Protein AF-A0A3B0YSE4-F1 (afdb_monomer)

pLDDT: mean 85.01, std 19.3, range [32.16, 98.62]

Foldseek 3Di:
DDDDDDDDDDDDDDDDDDDPDPDDDVPPPVVVVVVVVVVVVVLVVQKDKDKDQAAADQLGGFFDFPVSVLVSCVVVVFFWKWFKAPDKDKALALVCLVVCLPFQKKWKDFDVWTWIWGDDNFFTPDIDTDPPDCVCVVCVVDTTSVSVSVVVNVVSVVDSRIMMIGIQRDGDIAGSVPHDPVNVVSNVPGQKMWGWDQDCQGIKIWIFGHDPRTTRMIMMIGGSYHDD

Radius of gyration: 25.55 Å; Cα contacts (8 Å, |Δi|>4): 353; chains: 1; bounding box: 47×70×76 Å

Organism: NCBI:txid652676

Solvent-accessible surface area (backbone atoms only — not comparable to full-atom values): 13186 Å² total; per-residue (Å²): 134,88,86,79,90,84,86,90,78,89,83,87,81,92,79,88,81,84,78,91,70,96,67,92,70,97,65,69,80,58,54,61,56,47,52,53,47,51,49,51,56,53,53,56,69,56,46,44,76,50,79,42,70,67,63,66,57,93,71,44,45,51,71,38,40,55,76,56,46,56,53,26,37,51,77,70,64,38,54,42,40,23,38,24,54,65,78,66,52,76,32,52,48,48,90,47,48,72,80,50,64,88,48,49,10,37,35,42,40,36,92,97,41,59,33,40,39,33,41,59,85,58,36,49,71,47,73,49,55,56,83,98,46,73,54,49,71,68,48,68,82,51,54,34,48,67,55,47,52,52,53,51,33,55,47,26,72,75,34,82,71,30,35,35,33,43,46,42,73,67,54,62,74,43,42,64,93,72,61,48,73,69,52,49,52,48,52,68,73,32,38,12,39,36,36,57,41,77,53,101,76,24,32,34,41,39,41,39,29,41,56,95,61,22,30,49,33,40,37,37,38,38,28,68,55,81,78,130

Mean predicted aligned error: 11.07 Å

Nearest PDB structures (foldseek):
  1dml-assembly1_A  TM=2.431E-01  e=3.783E-01  Human alphaherpesvirus 1
  1dml-assembly2_C  TM=2.353E-01  e=5.022E-01  Human alphaherpesvirus 1
  3em0-assembly1_A  TM=5.012E-01  e=5.428E+00  Danio rerio
  5a66-assembly2_B  TM=1.639E-01  e=1.528E-01  Arabidopsis thaliana

Structure (mmCIF, N/CA/C/O backbone):
data_AF-A0A3B0YSE4-F1
#
_entry.id   AF-A0A3B0YSE4-F1
#
loop_
_atom_site.group_PDB
_atom_site.id
_atom_site.type_symbol
_atom_site.label_atom_id
_atom_site.label_alt_id
_atom_site.label_comp_id
_atom_site.label_asym_id
_atom_site.label_entity_id
_atom_site.label_seq_id
_atom_site.pdbx_PDB_ins_code
_atom_site.Cartn_x
_atom_site.Cartn_y
_atom_site.Cartn_z
_atom_site.occupancy
_atom_site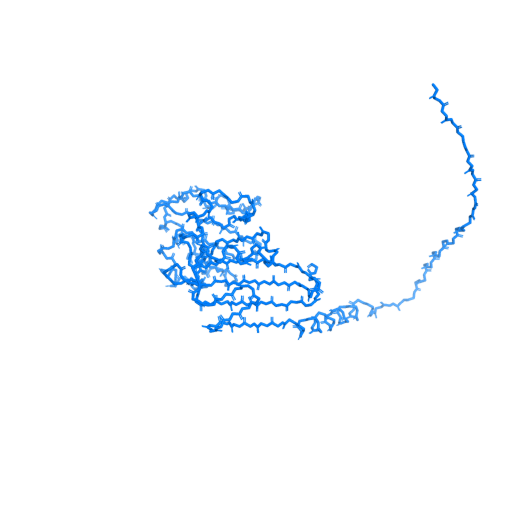.B_iso_or_equiv
_atom_site.auth_seq_id
_atom_site.auth_comp_id
_atom_site.auth_asym_id
_atom_site.auth_atom_id
_atom_site.pdbx_PDB_model_num
ATOM 1 N N . MET A 1 1 ? -26.761 -20.651 -51.844 1.00 44.44 1 MET A N 1
ATOM 2 C CA . MET A 1 1 ? -25.533 -21.379 -52.234 1.00 44.44 1 MET A CA 1
ATOM 3 C C . MET A 1 1 ? -24.689 -21.514 -50.967 1.00 44.44 1 MET A C 1
ATOM 5 O O . MET A 1 1 ? -24.009 -20.570 -50.618 1.00 44.44 1 MET A O 1
ATOM 9 N N . MET A 1 2 ? -24.926 -22.447 -50.041 1.00 32.16 2 MET A N 1
ATOM 10 C CA . MET A 1 2 ? -24.706 -23.902 -50.096 1.00 32.16 2 MET A CA 1
ATOM 11 C C . MET A 1 2 ? -23.405 -24.293 -50.795 1.00 32.16 2 MET A C 1
ATOM 13 O O . MET A 1 2 ? -23.404 -24.489 -52.002 1.00 32.16 2 MET A O 1
ATOM 17 N N . ASN A 1 3 ? -22.342 -24.461 -50.005 1.00 43.25 3 ASN A N 1
ATOM 18 C CA . ASN A 1 3 ? -21.292 -25.426 -50.300 1.00 43.25 3 ASN A CA 1
ATOM 19 C C . ASN A 1 3 ? -21.198 -26.385 -49.110 1.00 43.25 3 ASN A C 1
ATOM 21 O O . ASN A 1 3 ? -20.874 -25.994 -47.991 1.00 43.25 3 ASN A O 1
ATOM 25 N N . ARG A 1 4 ? -21.616 -27.623 -49.368 1.00 44.09 4 ARG A N 1
ATOM 26 C CA . ARG A 1 4 ? -21.544 -28.779 -48.479 1.00 44.09 4 ARG A CA 1
ATOM 27 C C . ARG A 1 4 ? -20.401 -29.681 -48.954 1.00 44.09 4 ARG A C 1
ATOM 29 O O . ARG A 1 4 ? -20.108 -29.694 -50.145 1.00 44.09 4 ARG A O 1
ATOM 36 N N . TYR A 1 5 ? -19.970 -30.539 -48.027 1.00 41.62 5 TYR A N 1
ATOM 37 C CA . TYR A 1 5 ? -19.247 -31.804 -48.216 1.00 41.62 5 TYR A CA 1
ATOM 38 C C . TYR A 1 5 ? -17.737 -31.671 -48.458 1.00 41.62 5 TYR A C 1
ATOM 40 O O . TYR A 1 5 ? -17.298 -30.778 -49.161 1.00 41.62 5 TYR A O 1
ATOM 48 N N . MET A 1 6 ? -16.854 -32.546 -47.983 1.00 34.94 6 MET A N 1
ATOM 49 C CA . MET A 1 6 ? -16.879 -33.723 -47.103 1.00 34.94 6 MET A CA 1
ATOM 50 C C . MET A 1 6 ? -15.483 -34.321 -47.295 1.00 34.94 6 MET A C 1
ATOM 52 O O . MET A 1 6 ? -15.076 -34.486 -48.440 1.00 34.94 6 MET A O 1
ATOM 56 N N . ASN A 1 7 ? -14.764 -34.669 -46.232 1.00 38.09 7 ASN A N 1
ATOM 57 C CA . ASN A 1 7 ? -13.950 -35.881 -46.270 1.00 38.09 7 ASN A CA 1
ATOM 58 C C . ASN A 1 7 ? -13.655 -36.376 -44.856 1.00 38.09 7 ASN A C 1
ATOM 60 O O . ASN A 1 7 ? -13.061 -35.688 -44.031 1.00 38.09 7 ASN A O 1
ATOM 64 N N . TYR A 1 8 ? -14.153 -37.584 -44.622 1.00 41.34 8 TYR A N 1
ATOM 65 C CA . TYR A 1 8 ? -13.917 -38.456 -43.486 1.00 41.34 8 TYR A CA 1
ATOM 66 C C . TYR A 1 8 ? -12.599 -39.219 -43.673 1.00 41.34 8 TYR A C 1
ATOM 68 O O . TYR A 1 8 ? -12.330 -39.669 -44.781 1.00 41.34 8 TYR A O 1
ATOM 76 N N . MET A 1 9 ? -11.873 -39.464 -42.581 1.00 37.69 9 MET A N 1
ATOM 77 C CA . MET A 1 9 ? -11.244 -40.751 -42.210 1.00 37.69 9 MET A CA 1
ATOM 78 C C . MET A 1 9 ? -10.831 -40.627 -40.727 1.00 37.69 9 MET A C 1
ATOM 80 O O . MET A 1 9 ? -10.161 -39.662 -40.379 1.00 37.69 9 MET A O 1
ATOM 84 N N . LEU A 1 10 ? -11.412 -41.369 -39.766 1.00 36.53 10 LEU A N 1
ATOM 85 C CA . LEU A 1 10 ? -11.096 -42.762 -39.361 1.00 36.53 10 LEU A CA 1
ATOM 86 C C . LEU A 1 10 ? -9.578 -43.003 -39.209 1.00 36.53 10 LEU A C 1
ATOM 88 O O . LEU A 1 10 ? -8.833 -42.680 -40.116 1.00 36.53 10 LEU A O 1
ATOM 92 N N . ALA A 1 11 ? -9.023 -43.635 -38.174 1.00 36.44 11 ALA A N 1
ATOM 93 C CA . ALA A 1 11 ? -9.525 -44.338 -36.996 1.00 36.44 11 ALA A CA 1
ATOM 94 C C . ALA A 1 11 ? -8.314 -44.733 -36.115 1.00 36.44 11 ALA A C 1
ATOM 96 O O . ALA A 1 11 ? -7.189 -44.774 -36.605 1.00 36.44 11 ALA A O 1
ATOM 97 N N . GLY A 1 12 ? -8.577 -45.143 -34.869 1.00 32.50 12 GLY A N 1
ATOM 98 C CA . GLY A 1 12 ? -7.641 -45.887 -34.010 1.00 32.50 12 GLY A CA 1
ATOM 99 C C . GLY A 1 12 ? -6.970 -44.997 -32.958 1.00 32.50 12 GLY A C 1
ATOM 100 O O . GLY A 1 12 ? -6.471 -43.937 -33.287 1.00 32.50 12 GLY A O 1
ATOM 101 N N . LEU A 1 13 ? -6.919 -45.324 -31.671 1.00 33.09 13 LEU A N 1
ATOM 102 C CA . LEU A 1 13 ? -7.051 -46.618 -31.022 1.00 33.09 13 LEU A CA 1
ATOM 103 C C . LEU A 1 13 ? -7.487 -46.377 -29.568 1.00 33.09 13 LEU A C 1
ATOM 105 O O . LEU A 1 13 ? -6.920 -45.545 -28.865 1.00 33.09 13 LEU A O 1
ATOM 109 N N . VAL A 1 14 ? -8.491 -47.128 -29.127 1.00 41.19 14 VAL A N 1
ATOM 110 C CA . VAL A 1 14 ? -8.814 -47.311 -27.712 1.00 41.19 14 VAL A CA 1
ATOM 111 C C . VAL A 1 14 ? -7.738 -48.208 -27.110 1.00 41.19 14 VAL A C 1
ATOM 113 O O . VAL A 1 14 ? -7.538 -49.317 -27.601 1.00 41.19 14 VAL A O 1
ATOM 116 N N . LEU A 1 15 ? -7.105 -47.780 -26.019 1.00 36.97 15 LEU A N 1
ATOM 117 C CA . LEU A 1 15 ? -6.600 -48.722 -25.024 1.00 36.97 15 LEU A CA 1
ATOM 118 C C . LEU A 1 15 ? -6.827 -48.159 -23.619 1.00 36.97 15 LEU A C 1
ATOM 120 O O . LEU A 1 15 ? -6.068 -47.354 -23.091 1.00 36.97 15 LEU A O 1
ATOM 124 N N . SER A 1 16 ? -7.932 -48.596 -23.032 1.00 40.44 16 SER A N 1
ATOM 125 C CA . SER A 1 16 ? -8.214 -48.536 -21.607 1.00 40.44 16 SER A CA 1
ATOM 126 C C . SER A 1 16 ? -7.251 -49.454 -20.850 1.00 40.44 16 SER A C 1
ATOM 128 O O . SER A 1 16 ? -7.311 -50.672 -21.017 1.00 40.44 16 SER A O 1
ATOM 130 N N . LEU A 1 17 ? -6.414 -48.888 -19.981 1.00 41.12 17 LEU A N 1
ATOM 131 C CA . LEU A 1 17 ? -5.742 -49.624 -18.911 1.00 41.12 17 LEU A CA 1
ATOM 132 C C . LEU A 1 17 ? -6.451 -49.308 -17.594 1.00 41.12 17 LEU A C 1
ATOM 134 O O . LEU A 1 17 ? -6.106 -48.375 -16.877 1.00 41.12 17 LEU A O 1
ATOM 138 N N . ALA A 1 18 ? -7.471 -50.110 -17.296 1.00 42.03 18 ALA A N 1
ATOM 139 C CA . ALA A 1 18 ? -7.898 -50.332 -15.928 1.00 42.03 18 ALA A CA 1
ATOM 140 C C . ALA A 1 18 ? -6.939 -51.364 -15.319 1.00 42.03 18 ALA A C 1
ATOM 142 O O . ALA A 1 18 ? -7.005 -52.545 -15.654 1.00 42.03 18 ALA A O 1
ATOM 143 N N . ILE A 1 19 ? -6.046 -50.920 -14.435 1.00 45.62 19 ILE A N 1
ATOM 144 C CA . ILE A 1 19 ? -5.366 -51.802 -13.485 1.00 45.62 19 ILE A CA 1
ATOM 145 C C . ILE A 1 19 ? -5.934 -51.469 -12.108 1.00 45.62 19 ILE A C 1
ATOM 147 O O . ILE A 1 19 ? -5.484 -50.557 -11.423 1.00 45.62 19 ILE A O 1
ATOM 151 N N . ILE A 1 20 ? -6.954 -52.232 -11.714 1.00 44.44 20 ILE A N 1
ATOM 152 C CA . ILE A 1 20 ? -7.263 -52.456 -10.303 1.00 44.44 20 ILE A CA 1
ATOM 153 C C . ILE A 1 20 ? -6.279 -53.533 -9.849 1.00 44.44 20 ILE A C 1
ATOM 155 O O . ILE A 1 20 ? -6.501 -54.725 -10.041 1.00 44.44 20 ILE A O 1
ATOM 159 N N . GLY A 1 21 ? -5.152 -53.086 -9.307 1.00 37.06 21 GLY A N 1
ATOM 160 C CA . GLY A 1 21 ? -4.174 -53.916 -8.620 1.00 37.06 21 GLY A CA 1
ATOM 161 C C . GLY A 1 21 ? -4.148 -53.514 -7.156 1.00 37.06 21 GLY A C 1
ATOM 162 O O . GLY A 1 21 ? -3.382 -52.643 -6.762 1.00 37.06 21 GLY A O 1
ATOM 163 N N . ALA A 1 22 ? -5.003 -54.138 -6.349 1.00 44.47 22 ALA A N 1
ATOM 164 C CA . ALA A 1 22 ? -4.901 -54.082 -4.901 1.00 44.47 22 ALA A CA 1
ATOM 165 C C . ALA A 1 22 ? -3.627 -54.823 -4.467 1.00 44.47 22 ALA A C 1
ATOM 167 O O . ALA A 1 22 ? -3.626 -56.040 -4.311 1.00 44.47 22 ALA A O 1
ATOM 168 N N . CYS A 1 23 ? -2.543 -54.074 -4.293 1.00 38.59 23 CYS A N 1
ATOM 169 C CA . CYS A 1 23 ? -1.369 -54.444 -3.514 1.00 38.59 23 CYS A CA 1
ATOM 170 C C . CYS A 1 23 ? -0.800 -53.163 -2.893 1.00 38.59 23 CYS A C 1
ATOM 172 O O . CYS A 1 23 ? -0.096 -52.407 -3.546 1.00 38.59 23 CYS A O 1
ATOM 174 N N . ARG A 1 24 ? -1.165 -52.934 -1.627 1.00 50.00 24 ARG A N 1
ATOM 175 C CA . ARG A 1 24 ? -0.304 -52.394 -0.563 1.00 50.00 24 ARG A CA 1
ATOM 176 C C . ARG A 1 24 ? 0.694 -51.302 -0.999 1.00 50.00 24 ARG A C 1
ATOM 178 O O . ARG A 1 24 ? 1.830 -51.594 -1.351 1.00 50.00 24 AR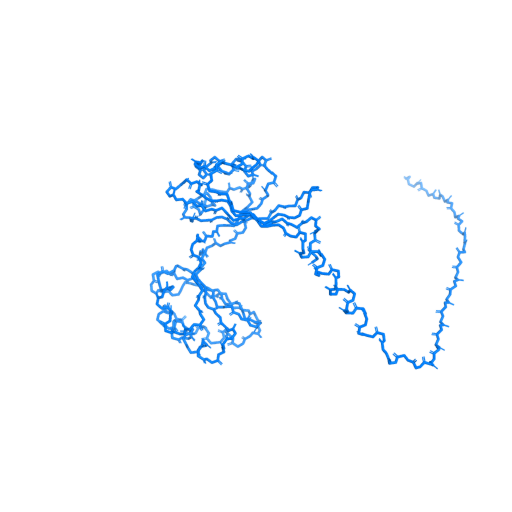G A O 1
ATOM 185 N N . GLY A 1 25 ? 0.263 -50.048 -0.879 1.00 40.12 25 GLY A N 1
ATOM 186 C CA . GLY A 1 25 ? 1.089 -48.853 -1.060 1.00 40.12 25 GLY A CA 1
ATOM 187 C C . GLY A 1 25 ? 0.775 -47.789 -0.007 1.00 40.12 25 GLY A C 1
ATOM 188 O O . GLY A 1 25 ? 0.469 -46.653 -0.349 1.00 40.12 25 GLY A O 1
ATOM 189 N N . GLU A 1 26 ? 0.817 -48.150 1.278 1.00 49.28 26 GLU A N 1
ATOM 190 C CA . GLU A 1 26 ? 1.098 -47.164 2.330 1.00 49.28 26 GLU A CA 1
ATOM 191 C C . GLU A 1 26 ? 2.534 -46.673 2.093 1.00 49.28 26 GLU A C 1
ATOM 193 O O . GLU A 1 26 ? 3.463 -47.374 2.480 1.00 49.28 26 GLU A O 1
ATOM 198 N N . ASN A 1 27 ? 2.702 -45.578 1.330 1.00 49.75 27 ASN A N 1
ATOM 199 C CA . ASN A 1 27 ? 3.835 -44.626 1.382 1.00 49.75 27 ASN A CA 1
ATOM 200 C C . ASN A 1 27 ? 3.939 -43.646 0.189 1.00 49.75 27 ASN A C 1
ATOM 202 O O . ASN A 1 27 ? 4.843 -42.822 0.187 1.00 49.75 27 ASN A O 1
ATOM 206 N N . GLN A 1 28 ? 3.032 -43.640 -0.797 1.00 46.09 28 GLN A N 1
ATOM 207 C CA . GLN A 1 28 ? 3.150 -42.701 -1.934 1.00 46.09 28 GLN A CA 1
ATOM 208 C C . GLN A 1 28 ? 2.643 -41.267 -1.676 1.00 46.09 28 GLN A C 1
ATOM 210 O O . GLN A 1 28 ? 2.859 -40.394 -2.510 1.00 46.09 28 GLN A O 1
ATOM 215 N N . SER A 1 29 ? 2.004 -40.977 -0.535 1.00 50.09 29 SER A N 1
ATOM 216 C CA . SER A 1 29 ? 1.491 -39.623 -0.253 1.00 50.09 29 SER A CA 1
ATOM 217 C C . SER A 1 29 ? 2.506 -38.671 0.394 1.00 50.09 29 SER A C 1
ATOM 219 O O . SER A 1 29 ? 2.217 -37.485 0.476 1.00 50.09 29 SER A O 1
ATOM 221 N N . ASN A 1 30 ? 3.666 -39.158 0.856 1.00 54.19 30 ASN A N 1
ATOM 222 C CA . ASN A 1 30 ? 4.682 -38.318 1.515 1.00 54.19 30 ASN A CA 1
ATOM 223 C C . ASN A 1 30 ? 5.837 -37.902 0.586 1.00 54.19 30 ASN A C 1
ATOM 225 O O . ASN A 1 30 ? 6.446 -36.859 0.812 1.00 54.19 30 ASN A O 1
ATOM 229 N N . GLU A 1 31 ? 6.149 -38.684 -0.452 1.00 53.03 31 GLU A N 1
ATOM 230 C CA . GLU A 1 31 ? 7.254 -38.362 -1.372 1.00 53.03 31 GLU A CA 1
ATOM 231 C C . GLU A 1 31 ? 6.892 -37.225 -2.337 1.00 53.03 31 GLU A C 1
ATOM 233 O O . GLU A 1 31 ? 7.693 -36.313 -2.504 1.00 53.03 31 GLU A O 1
ATOM 238 N N . MET A 1 32 ? 5.660 -37.195 -2.863 1.00 51.47 32 MET A N 1
ATOM 239 C CA . MET A 1 32 ? 5.188 -36.113 -3.744 1.00 51.47 32 MET A CA 1
ATOM 240 C C . MET A 1 32 ? 5.135 -34.746 -3.032 1.00 51.47 32 MET A C 1
ATOM 242 O O . MET A 1 32 ? 5.399 -33.720 -3.649 1.00 51.47 32 MET A O 1
ATOM 246 N N . ASP A 1 33 ? 4.850 -34.726 -1.725 1.00 68.69 33 ASP A N 1
ATOM 247 C CA . ASP A 1 33 ? 4.873 -33.501 -0.906 1.00 68.69 33 ASP A CA 1
ATOM 248 C C . ASP A 1 33 ? 6.310 -33.056 -0.584 1.00 68.69 33 ASP A C 1
ATOM 250 O O . ASP A 1 33 ? 6.598 -31.866 -0.474 1.00 68.69 33 ASP A O 1
ATOM 254 N N . THR A 1 34 ? 7.245 -34.008 -0.489 1.00 73.06 34 THR A N 1
ATOM 255 C CA . THR A 1 34 ? 8.665 -33.713 -0.256 1.00 73.06 34 THR A CA 1
ATOM 256 C C . THR A 1 34 ? 9.334 -33.180 -1.521 1.00 73.06 34 THR A C 1
ATOM 258 O O . THR A 1 34 ? 10.019 -32.166 -1.447 1.00 73.06 34 THR A O 1
ATOM 261 N N . GLU A 1 35 ? 9.089 -33.795 -2.680 1.00 73.12 35 GLU A N 1
ATOM 262 C CA . GLU A 1 35 ? 9.628 -33.355 -3.974 1.00 73.12 35 GLU A CA 1
ATOM 263 C C . GLU A 1 35 ? 9.074 -31.980 -4.375 1.00 73.12 35 GLU A C 1
ATOM 265 O O . GLU A 1 35 ? 9.847 -31.074 -4.677 1.00 73.12 35 GLU A O 1
ATOM 270 N N . MET A 1 36 ? 7.758 -31.763 -4.246 1.00 72.50 36 MET A N 1
ATOM 271 C CA . MET A 1 36 ? 7.133 -30.452 -4.475 1.00 72.50 36 MET A CA 1
ATOM 272 C C . MET A 1 36 ? 7.671 -29.387 -3.510 1.00 72.50 36 MET A C 1
ATOM 274 O O . MET A 1 36 ? 7.875 -28.236 -3.890 1.00 72.50 36 MET A O 1
ATOM 278 N N . ARG A 1 37 ? 7.944 -29.751 -2.253 1.00 71.81 37 ARG A N 1
ATOM 279 C CA . ARG A 1 37 ? 8.567 -28.845 -1.282 1.00 71.81 37 ARG A CA 1
ATOM 280 C C . ARG A 1 37 ? 10.022 -28.538 -1.628 1.00 71.81 37 ARG A C 1
ATOM 282 O O . ARG A 1 37 ? 10.441 -27.399 -1.451 1.00 71.81 37 ARG A O 1
ATOM 289 N N . GLU A 1 38 ? 10.799 -29.513 -2.087 1.00 74.31 38 GLU A N 1
ATOM 290 C CA . GLU A 1 38 ? 12.177 -29.295 -2.542 1.00 74.31 38 GLU A CA 1
ATOM 291 C C . GLU A 1 38 ? 12.226 -28.430 -3.805 1.00 74.31 38 GLU A C 1
ATOM 293 O O . GLU A 1 38 ? 13.076 -27.543 -3.897 1.00 74.31 38 GLU A O 1
ATOM 298 N N . GLU A 1 39 ? 11.279 -28.615 -4.724 1.00 72.12 39 GLU A N 1
ATOM 299 C CA . GLU A 1 39 ? 11.110 -27.780 -5.913 1.00 72.12 39 GLU A CA 1
ATOM 300 C C . GLU A 1 39 ? 10.712 -26.345 -5.540 1.00 72.12 39 GLU A C 1
ATOM 302 O O . GLU A 1 39 ? 11.363 -25.401 -5.987 1.00 72.12 39 GLU A O 1
ATOM 307 N N . LEU A 1 40 ? 9.740 -26.160 -4.637 1.00 66.62 40 LEU A N 1
ATOM 308 C CA . LEU A 1 40 ? 9.368 -24.842 -4.102 1.00 66.62 40 LEU A CA 1
ATOM 309 C C . LEU A 1 40 ? 10.547 -24.154 -3.403 1.00 66.62 40 LEU A C 1
ATOM 311 O O . LEU A 1 40 ? 10.816 -22.986 -3.667 1.00 66.62 40 LEU A O 1
ATOM 315 N N . LEU A 1 41 ? 11.305 -24.876 -2.571 1.00 70.19 41 LEU A N 1
ATOM 316 C CA . LEU A 1 41 ? 12.525 -24.353 -1.942 1.00 70.19 41 LEU A CA 1
ATOM 317 C C . LEU A 1 41 ? 13.609 -24.017 -2.980 1.00 70.19 41 LEU A C 1
ATOM 319 O O . LEU A 1 41 ? 14.411 -23.105 -2.769 1.00 70.19 41 LEU A O 1
ATOM 323 N N . GLY A 1 42 ? 13.664 -24.753 -4.091 1.00 70.31 42 GLY A N 1
ATOM 324 C CA . GLY A 1 42 ? 14.529 -24.469 -5.234 1.00 70.31 42 GLY A CA 1
ATOM 325 C C . GLY A 1 42 ? 14.134 -23.179 -5.951 1.00 70.31 42 GLY A C 1
ATOM 326 O O . GLY A 1 42 ? 14.999 -22.343 -6.208 1.00 70.31 42 GLY A O 1
ATOM 327 N N . LEU A 1 43 ? 12.839 -22.985 -6.206 1.00 64.62 43 LEU A N 1
ATOM 328 C CA . LEU A 1 43 ? 12.276 -21.776 -6.813 1.00 64.62 43 LEU A CA 1
ATOM 329 C C . LEU A 1 43 ? 12.441 -20.550 -5.905 1.00 64.62 43 LEU A C 1
ATOM 331 O O . LEU A 1 43 ? 12.861 -19.496 -6.378 1.00 64.62 43 LEU A O 1
ATOM 335 N N . GLU A 1 44 ? 12.215 -20.689 -4.596 1.00 65.06 44 GLU A N 1
ATOM 336 C CA . GLU A 1 44 ? 12.422 -19.616 -3.612 1.00 65.06 44 GLU A CA 1
ATOM 337 C C . GLU A 1 44 ? 13.868 -19.104 -3.600 1.00 65.06 44 GLU A C 1
ATOM 339 O O . GLU A 1 44 ? 14.100 -17.907 -3.439 1.00 65.06 44 GLU A O 1
ATOM 344 N N . ARG A 1 45 ? 14.857 -19.981 -3.820 1.00 71.56 45 ARG A N 1
ATOM 345 C CA . ARG A 1 45 ? 16.277 -19.587 -3.909 1.00 71.56 45 ARG A CA 1
ATOM 346 C C . ARG A 1 45 ? 16.600 -18.752 -5.142 1.00 71.56 45 ARG A C 1
ATOM 348 O O . ARG A 1 45 ? 17.643 -18.101 -5.162 1.00 71.56 45 ARG A O 1
ATOM 355 N N . LEU A 1 46 ? 15.751 -18.795 -6.165 1.00 74.44 46 LEU A N 1
ATOM 356 C CA . LEU A 1 46 ? 15.902 -17.982 -7.366 1.00 74.44 46 LEU A CA 1
ATOM 357 C C . LEU A 1 46 ? 15.246 -16.606 -7.220 1.00 74.44 46 LEU A C 1
ATOM 359 O O . LEU A 1 46 ? 15.500 -15.732 -8.049 1.00 74.44 46 LEU A O 1
ATOM 363 N N . ILE A 1 47 ? 14.435 -16.399 -6.175 1.00 80.94 47 ILE A N 1
ATOM 364 C CA . ILE A 1 47 ? 13.845 -15.096 -5.894 1.00 80.94 47 ILE A CA 1
ATOM 365 C C . ILE A 1 47 ? 14.954 -14.149 -5.4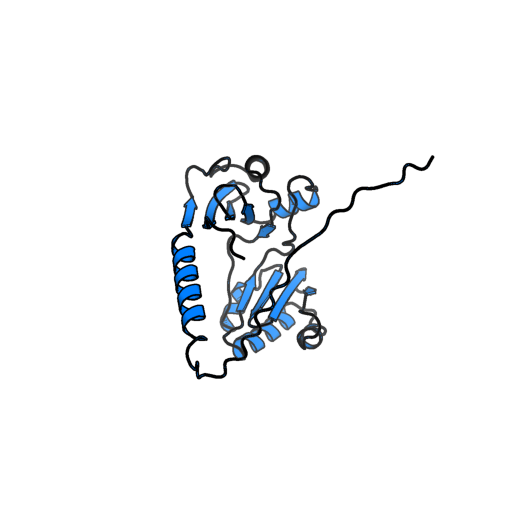43 1.00 80.94 47 ILE A C 1
ATOM 367 O O . ILE A 1 47 ? 15.650 -14.394 -4.456 1.00 80.94 47 ILE A O 1
ATOM 371 N N . THR A 1 48 ? 15.104 -13.036 -6.153 1.00 87.25 48 THR A N 1
ATOM 372 C CA . THR A 1 48 ? 16.061 -11.987 -5.791 1.00 87.25 48 THR A CA 1
ATOM 373 C C . THR A 1 48 ? 15.331 -10.762 -5.257 1.00 87.25 48 THR A C 1
ATOM 375 O O . THR A 1 48 ? 14.284 -10.379 -5.775 1.00 87.25 48 THR A O 1
ATOM 378 N N . ASP A 1 49 ? 15.876 -10.153 -4.203 1.00 93.12 49 ASP A N 1
ATOM 379 C CA . ASP A 1 49 ? 15.402 -8.886 -3.637 1.00 93.12 49 ASP A CA 1
ATOM 380 C C . ASP A 1 49 ? 16.511 -7.841 -3.781 1.00 93.12 49 ASP A C 1
ATOM 382 O O . ASP A 1 49 ? 17.693 -8.125 -3.553 1.00 93.12 49 ASP A O 1
ATOM 386 N N . LYS A 1 50 ? 16.141 -6.633 -4.194 1.00 94.06 50 LYS A N 1
ATOM 387 C CA . LYS A 1 50 ? 17.067 -5.520 -4.348 1.00 94.06 50 LYS A CA 1
ATOM 388 C C . LYS A 1 50 ? 16.412 -4.214 -3.923 1.00 94.06 50 LYS A C 1
ATOM 390 O O . LYS A 1 50 ? 15.351 -3.835 -4.415 1.00 94.06 50 LYS A O 1
ATOM 395 N N . THR A 1 51 ? 17.133 -3.466 -3.098 1.00 97.38 51 THR A N 1
ATOM 396 C CA . THR A 1 51 ? 16.815 -2.078 -2.758 1.00 97.38 51 THR A CA 1
ATOM 397 C C . THR A 1 51 ? 17.790 -1.136 -3.458 1.00 97.38 51 THR A C 1
ATOM 399 O O . THR A 1 51 ? 19.003 -1.335 -3.415 1.00 97.38 51 THR A O 1
ATOM 402 N N . ILE A 1 52 ? 17.264 -0.092 -4.096 1.00 96.94 52 ILE A N 1
ATOM 403 C CA . ILE A 1 52 ? 18.033 0.956 -4.773 1.00 96.94 52 ILE A CA 1
ATOM 404 C C . ILE A 1 52 ? 17.674 2.302 -4.146 1.00 96.94 52 ILE A C 1
ATOM 406 O O . ILE A 1 52 ? 16.509 2.696 -4.155 1.00 96.94 52 ILE A O 1
ATOM 410 N N . THR A 1 53 ? 18.682 3.002 -3.629 1.00 97.62 53 THR A N 1
ATOM 411 C CA . THR A 1 53 ? 18.575 4.359 -3.055 1.00 97.62 53 THR A CA 1
ATOM 412 C C . THR A 1 53 ? 19.446 5.381 -3.784 1.00 97.62 53 THR A C 1
ATOM 414 O O . THR A 1 53 ? 19.374 6.565 -3.486 1.00 97.62 53 THR A O 1
ATOM 417 N N . GLU A 1 54 ? 20.265 4.943 -4.744 1.00 96.75 54 GLU A N 1
ATOM 418 C CA . GLU A 1 54 ? 21.088 5.787 -5.614 1.00 96.75 54 GLU A CA 1
ATOM 419 C C . GLU A 1 54 ? 21.129 5.180 -7.025 1.00 96.75 54 GLU A C 1
ATOM 421 O O . GLU A 1 54 ? 21.073 3.960 -7.188 1.00 96.75 54 GLU A O 1
ATOM 426 N N . GLY A 1 55 ? 21.222 6.017 -8.062 1.00 96.56 55 GLY A N 1
ATOM 427 C CA . GLY A 1 55 ? 21.204 5.561 -9.454 1.00 96.56 55 GLY A CA 1
ATOM 428 C C . GLY A 1 55 ? 19.792 5.247 -9.958 1.00 96.56 55 GLY A C 1
ATOM 429 O O . GLY A 1 55 ? 18.915 6.109 -9.917 1.00 96.56 55 GLY A O 1
ATOM 430 N N . GLY A 1 56 ? 19.571 4.043 -10.487 1.00 95.81 56 GLY A N 1
ATOM 431 C CA . GLY A 1 56 ? 18.298 3.673 -11.105 1.00 95.81 56 GLY A CA 1
ATOM 432 C C . GLY A 1 56 ? 18.205 2.209 -11.531 1.00 95.81 56 GLY A C 1
ATOM 433 O O . GLY A 1 56 ? 19.155 1.439 -11.383 1.00 95.81 56 GLY A O 1
ATOM 434 N N . PHE A 1 57 ? 17.047 1.842 -12.069 1.00 94.81 57 PHE A N 1
ATOM 435 C CA . PHE A 1 57 ? 16.756 0.536 -12.648 1.00 94.81 57 PHE A CA 1
ATOM 436 C C . PHE A 1 57 ? 15.927 0.717 -13.913 1.00 94.81 57 PHE A C 1
ATOM 438 O O . PHE A 1 57 ? 14.849 1.306 -13.860 1.00 94.81 57 PHE A O 1
ATOM 445 N N . GLU A 1 58 ? 16.433 0.212 -15.039 1.00 94.38 58 GLU A N 1
ATOM 446 C CA . GLU A 1 58 ? 15.837 0.437 -16.360 1.00 94.38 58 GLU A CA 1
ATOM 447 C C . GLU A 1 58 ? 15.540 1.935 -16.596 1.00 94.38 58 GLU A C 1
ATOM 449 O O . GLU A 1 58 ? 16.461 2.756 -16.559 1.00 94.38 58 GLU A O 1
ATOM 454 N N . ALA A 1 59 ? 14.275 2.301 -16.827 1.00 96.06 59 ALA A N 1
ATOM 455 C CA . ALA A 1 59 ? 13.851 3.683 -17.029 1.00 96.06 59 ALA A CA 1
ATOM 456 C C . ALA A 1 59 ? 13.684 4.475 -15.715 1.00 96.06 59 ALA A C 1
ATOM 458 O O . ALA A 1 59 ? 13.652 5.706 -15.747 1.00 96.06 59 ALA A O 1
ATOM 459 N N . LEU A 1 60 ? 13.600 3.808 -14.556 1.00 97.44 60 LEU A N 1
ATOM 460 C CA . LEU A 1 60 ? 13.443 4.460 -13.252 1.00 97.44 60 LEU A CA 1
ATOM 461 C C . LEU A 1 60 ? 14.770 5.011 -12.740 1.00 97.44 60 LEU A C 1
ATOM 463 O O . LEU A 1 60 ? 15.785 4.312 -12.721 1.00 97.44 60 LEU A O 1
ATOM 467 N N . LYS A 1 61 ? 14.751 6.243 -12.230 1.00 98.25 61 LYS A N 1
ATOM 468 C CA . LYS A 1 61 ? 15.913 6.883 -11.606 1.00 98.25 61 LYS A CA 1
ATOM 469 C C . LYS A 1 61 ? 15.547 7.510 -10.272 1.00 98.25 61 LYS A C 1
ATOM 471 O O . LYS A 1 61 ? 14.563 8.241 -10.168 1.00 98.25 61 LYS A O 1
ATOM 476 N N . ILE A 1 62 ? 16.374 7.267 -9.263 1.00 98.50 62 ILE A N 1
ATOM 477 C CA . ILE A 1 62 ? 16.278 7.975 -7.988 1.00 98.50 62 ILE A CA 1
ATOM 478 C C . ILE A 1 62 ? 16.475 9.476 -8.240 1.00 98.50 62 ILE A C 1
ATOM 480 O O . ILE A 1 62 ? 17.325 9.876 -9.036 1.00 98.50 62 ILE A O 1
ATOM 484 N N . GLY A 1 63 ? 15.668 10.307 -7.584 1.00 98.31 63 GLY A N 1
ATOM 485 C CA . GLY A 1 63 ? 15.664 11.760 -7.755 1.00 98.31 63 GLY A CA 1
ATOM 486 C C . GLY A 1 63 ? 14.660 12.280 -8.789 1.00 98.31 63 GLY A C 1
ATOM 487 O O . GLY A 1 63 ? 14.479 13.493 -8.897 1.00 98.31 63 GLY A O 1
ATOM 488 N N . GLN A 1 64 ? 13.982 11.407 -9.541 1.00 98.25 64 GLN A N 1
ATOM 489 C CA . GLN A 1 64 ? 12.967 11.838 -10.505 1.00 98.25 64 GLN A CA 1
ATOM 490 C C . GLN A 1 64 ? 11.620 12.135 -9.828 1.00 98.25 64 GLN A C 1
ATOM 492 O O . GLN A 1 64 ? 11.278 11.538 -8.810 1.00 98.25 64 GLN A O 1
ATOM 497 N N . LYS A 1 65 ? 10.830 13.036 -10.419 1.00 98.31 65 LYS A N 1
ATOM 498 C CA . LYS A 1 65 ? 9.488 13.371 -9.917 1.00 98.31 65 LYS A CA 1
ATOM 499 C C . LYS A 1 65 ? 8.471 12.261 -10.190 1.00 98.31 65 LYS A C 1
ATOM 501 O O . LYS A 1 65 ? 8.661 11.473 -11.123 1.00 98.31 65 LYS A O 1
ATOM 506 N N . LYS A 1 66 ? 7.346 12.232 -9.469 1.00 97.44 66 LYS A N 1
ATOM 507 C CA . LYS A 1 66 ? 6.240 11.287 -9.737 1.00 97.44 66 LYS A CA 1
ATOM 508 C C . LYS A 1 66 ? 5.734 11.360 -11.174 1.00 97.44 66 LYS A C 1
ATOM 510 O O . LYS A 1 66 ? 5.576 10.327 -11.815 1.00 97.44 66 LYS A O 1
ATOM 515 N N . SER A 1 67 ? 5.563 12.564 -11.717 1.00 94.75 67 SER A N 1
ATOM 516 C CA . SER A 1 67 ? 5.115 12.758 -13.105 1.00 94.75 67 SER A CA 1
ATOM 517 C C . SER A 1 67 ? 6.048 12.108 -14.136 1.00 94.75 67 SER A C 1
ATOM 519 O O . SER A 1 67 ? 5.584 11.479 -15.087 1.00 94.75 67 SER A O 1
ATOM 521 N N . VAL A 1 68 ? 7.362 12.197 -13.915 1.00 97.69 68 VAL A N 1
ATOM 522 C CA . VAL A 1 68 ? 8.382 11.528 -14.740 1.00 97.69 68 VAL A CA 1
ATOM 523 C C . VAL A 1 68 ? 8.372 10.017 -14.496 1.00 97.69 68 VAL A C 1
ATOM 525 O O . VAL A 1 68 ? 8.513 9.240 -15.435 1.00 97.69 68 VAL A O 1
ATOM 528 N N . THR A 1 69 ? 8.132 9.596 -13.252 1.00 98.00 69 THR A N 1
ATOM 529 C CA . THR A 1 69 ? 8.036 8.180 -12.875 1.00 98.00 69 THR A CA 1
ATOM 530 C C . THR A 1 69 ? 6.908 7.468 -13.610 1.00 98.00 69 THR A C 1
ATOM 532 O O . THR A 1 69 ? 7.130 6.372 -14.104 1.00 98.00 69 THR A O 1
ATOM 535 N N . VAL A 1 70 ? 5.735 8.090 -13.767 1.00 96.88 70 VAL A N 1
ATOM 536 C CA . VAL A 1 70 ? 4.627 7.509 -14.551 1.00 96.88 70 VAL A CA 1
ATOM 537 C C . VAL A 1 70 ? 5.058 7.192 -15.986 1.00 96.88 70 VAL A C 1
ATOM 539 O O . VAL A 1 70 ? 4.759 6.114 -16.490 1.00 96.88 70 VAL A O 1
ATOM 542 N N . SER A 1 71 ? 5.800 8.101 -16.624 1.00 96.38 71 SER A N 1
ATOM 543 C CA . SER A 1 71 ? 6.282 7.891 -17.997 1.00 96.38 71 SER A CA 1
ATOM 544 C C . SER A 1 71 ? 7.296 6.745 -18.057 1.00 96.38 71 SER A C 1
ATOM 546 O O . SER A 1 71 ? 7.164 5.852 -18.885 1.00 96.38 71 SER A O 1
ATOM 548 N N . ALA A 1 72 ? 8.242 6.707 -17.113 1.00 97.50 72 ALA A N 1
ATOM 549 C CA . ALA A 1 72 ? 9.211 5.616 -17.005 1.00 97.50 72 ALA A CA 1
ATOM 550 C C . ALA A 1 72 ? 8.542 4.247 -16.779 1.00 97.50 72 ALA A C 1
ATOM 552 O O . ALA A 1 72 ? 8.992 3.245 -17.325 1.00 97.50 72 ALA A O 1
ATOM 553 N N . LEU A 1 73 ? 7.460 4.193 -15.997 1.00 97.25 73 LEU A N 1
ATOM 554 C CA . LEU A 1 73 ? 6.705 2.961 -15.765 1.00 97.25 73 LEU A CA 1
ATOM 555 C C . LEU A 1 73 ? 5.988 2.474 -17.030 1.00 97.25 73 LEU A C 1
ATOM 557 O O . LEU A 1 73 ? 6.020 1.277 -17.316 1.00 97.25 73 LEU A O 1
ATOM 561 N N . LEU A 1 74 ? 5.398 3.383 -17.809 1.00 95.88 74 LEU A N 1
ATOM 562 C CA . LEU A 1 74 ? 4.818 3.052 -19.114 1.00 95.88 74 LEU A CA 1
ATOM 563 C C . LEU A 1 74 ? 5.880 2.511 -20.082 1.00 95.88 74 LEU A C 1
ATOM 565 O O . LEU A 1 74 ? 5.649 1.479 -20.710 1.00 95.88 74 LEU A O 1
ATOM 569 N N . ASP A 1 75 ? 7.059 3.139 -20.144 1.00 95.56 75 ASP A N 1
ATOM 570 C CA . ASP A 1 75 ? 8.184 2.682 -20.977 1.00 95.56 75 ASP A CA 1
ATOM 571 C C . ASP A 1 75 ? 8.687 1.290 -20.563 1.00 95.56 75 ASP A C 1
ATOM 573 O O . ASP A 1 75 ? 9.136 0.499 -21.392 1.00 95.56 75 ASP A O 1
ATOM 577 N N . MET A 1 76 ? 8.580 0.970 -19.273 1.00 94.88 76 MET A N 1
ATOM 578 C CA . MET A 1 76 ? 8.895 -0.347 -18.720 1.00 94.88 76 MET A CA 1
ATOM 579 C C . MET A 1 76 ? 7.803 -1.396 -18.961 1.00 94.88 76 MET A C 1
ATOM 581 O O . MET A 1 76 ? 7.988 -2.539 -18.541 1.00 94.88 76 MET A O 1
ATOM 585 N N . GLY A 1 77 ? 6.676 -1.039 -19.584 1.00 95.00 77 GLY A N 1
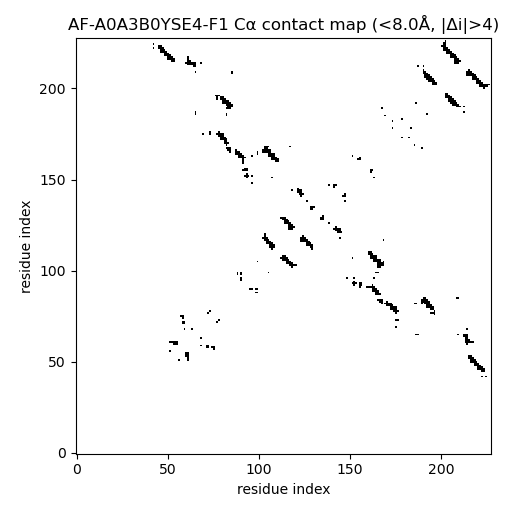ATOM 586 C CA . GLY A 1 77 ? 5.547 -1.941 -19.822 1.00 95.00 77 GLY A CA 1
ATOM 587 C C . GLY A 1 77 ? 4.689 -2.214 -18.583 1.00 95.00 77 GLY A C 1
ATOM 588 O O . GLY A 1 77 ? 3.966 -3.208 -18.543 1.00 95.00 77 GLY A O 1
ATOM 589 N N . VAL A 1 78 ? 4.759 -1.369 -17.550 1.00 96.12 78 VAL A N 1
ATOM 590 C CA . VAL A 1 78 ? 3.893 -1.496 -16.371 1.00 96.12 78 VAL A CA 1
ATOM 591 C C . VAL A 1 78 ? 2.477 -1.063 -16.738 1.00 96.12 78 VAL A C 1
ATOM 593 O O . VAL A 1 78 ? 2.240 0.072 -17.145 1.00 96.12 78 VAL A O 1
ATOM 596 N N . ILE A 1 79 ? 1.521 -1.976 -16.569 1.00 95.56 79 ILE A N 1
ATOM 597 C CA . ILE A 1 79 ? 0.112 -1.730 -16.907 1.00 95.56 79 ILE A CA 1
ATOM 598 C C . ILE A 1 79 ? -0.614 -1.056 -15.740 1.00 95.56 79 ILE A C 1
ATOM 600 O O . ILE A 1 79 ? -1.412 -0.140 -15.938 1.00 95.56 79 ILE A O 1
ATOM 604 N N . VAL A 1 80 ? -0.347 -1.526 -14.519 1.00 96.44 80 VAL A N 1
ATOM 605 C CA . VAL A 1 80 ? -1.114 -1.182 -13.322 1.00 96.44 80 VAL A CA 1
ATOM 606 C C . VAL A 1 80 ? -0.200 -0.728 -12.197 1.00 96.44 80 VAL A C 1
ATOM 608 O O . VAL A 1 80 ? 0.804 -1.374 -11.904 1.00 96.44 80 VAL A O 1
ATOM 611 N N . VAL A 1 81 ? -0.614 0.330 -11.505 1.00 96.94 81 VAL A N 1
ATOM 612 C CA . VAL A 1 81 ? 0.002 0.813 -10.268 1.00 96.94 81 VAL A CA 1
ATOM 613 C C . VAL A 1 81 ? -1.059 0.926 -9.180 1.00 96.94 81 VAL A C 1
ATOM 615 O O . VAL A 1 81 ? -2.196 1.299 -9.437 1.00 96.94 81 VAL A O 1
ATOM 618 N N . SER A 1 82 ? -0.695 0.593 -7.947 1.00 95.50 82 SER A N 1
ATOM 619 C CA . SER A 1 82 ? -1.539 0.769 -6.765 1.00 95.50 82 SER A CA 1
ATOM 620 C C . SER A 1 82 ? -0.903 1.803 -5.828 1.00 95.50 82 SER A C 1
ATOM 622 O O . SER A 1 82 ? 0.235 1.591 -5.390 1.00 95.50 82 SER A O 1
ATOM 624 N N . PRO A 1 83 ? -1.598 2.903 -5.489 1.00 95.25 83 PRO A N 1
ATOM 625 C CA . PRO A 1 83 ? -1.159 3.818 -4.442 1.00 95.25 83 PRO A CA 1
ATOM 626 C C . PRO A 1 83 ? -1.002 3.084 -3.108 1.00 95.25 83 PRO A C 1
ATOM 628 O O . PRO A 1 83 ? -1.770 2.175 -2.783 1.00 95.25 83 PRO A O 1
ATOM 631 N N . ASN A 1 84 ? 0.002 3.465 -2.327 1.00 93.94 84 ASN A N 1
ATOM 632 C CA . ASN A 1 84 ? 0.336 2.823 -1.065 1.00 93.94 84 ASN A CA 1
ATOM 633 C C . ASN A 1 84 ? 0.989 3.813 -0.088 1.00 93.94 84 ASN A C 1
ATOM 635 O O . ASN A 1 84 ? 1.316 4.942 -0.434 1.00 93.94 84 ASN A O 1
ATOM 639 N N . VAL A 1 85 ? 1.180 3.386 1.152 1.00 93.62 85 VAL A N 1
ATOM 640 C CA . VAL A 1 85 ? 1.919 4.145 2.160 1.00 93.62 85 VAL A CA 1
ATOM 641 C C . VAL A 1 85 ? 3.344 3.615 2.262 1.00 93.62 85 VAL A C 1
ATOM 643 O O . VAL A 1 85 ? 3.554 2.403 2.319 1.00 93.62 85 VAL A O 1
ATOM 646 N N . LYS A 1 86 ? 4.324 4.516 2.310 1.00 92.94 86 LYS A N 1
ATOM 647 C CA . LYS A 1 86 ? 5.749 4.196 2.485 1.00 92.94 86 LYS A CA 1
ATOM 648 C C . LYS A 1 86 ? 5.988 3.442 3.786 1.00 92.94 86 LYS A C 1
ATOM 650 O O . LYS A 1 86 ? 6.691 2.440 3.829 1.00 92.94 86 LYS A O 1
ATOM 655 N N . ASN A 1 87 ? 5.369 3.927 4.860 1.00 90.62 87 ASN A N 1
ATOM 656 C CA . ASN A 1 87 ? 5.520 3.365 6.195 1.00 90.62 87 ASN A CA 1
ATOM 657 C C . ASN A 1 87 ? 4.266 2.576 6.580 1.00 90.62 87 ASN A C 1
ATOM 659 O O . ASN A 1 87 ? 3.315 3.121 7.150 1.00 90.62 87 ASN A O 1
ATOM 663 N N . VAL A 1 88 ? 4.278 1.277 6.275 1.00 93.50 88 VAL A N 1
ATOM 664 C CA . VAL A 1 88 ? 3.269 0.334 6.771 1.00 93.50 88 VAL A CA 1
ATOM 665 C C . VAL A 1 88 ? 3.600 -0.033 8.218 1.00 93.50 88 VAL A C 1
ATOM 667 O O . VAL A 1 88 ? 4.561 -0.739 8.514 1.00 93.50 88 VAL A O 1
ATOM 670 N N . ILE A 1 89 ? 2.773 0.440 9.134 1.00 95.50 89 ILE A N 1
ATOM 671 C CA . ILE A 1 89 ? 2.768 0.111 10.551 1.00 95.50 89 ILE A CA 1
ATOM 672 C C . ILE A 1 89 ? 1.890 -1.123 10.732 1.00 95.50 89 ILE A C 1
ATOM 674 O O . ILE A 1 89 ? 0.690 -1.082 10.472 1.00 95.50 89 ILE A O 1
ATOM 678 N N . THR A 1 90 ? 2.490 -2.212 11.208 1.00 97.06 90 THR A N 1
ATOM 679 C CA . THR A 1 90 ? 1.765 -3.431 11.584 1.00 97.06 90 THR A CA 1
ATOM 680 C C . THR A 1 90 ? 1.647 -3.511 13.100 1.00 97.06 90 THR A C 1
ATOM 682 O O . THR A 1 90 ? 2.646 -3.439 13.814 1.00 97.06 90 THR A O 1
ATOM 685 N N . VAL A 1 91 ? 0.422 -3.664 13.586 1.00 97.88 91 VAL A N 1
ATOM 686 C CA . VAL A 1 91 ? 0.075 -3.753 15.001 1.00 97.88 91 VAL A CA 1
ATOM 687 C C . VAL A 1 91 ? -0.458 -5.150 15.291 1.00 97.88 91 VAL A C 1
ATOM 689 O O . VAL A 1 91 ? -1.528 -5.521 14.820 1.00 97.88 91 VAL A O 1
ATOM 692 N N . THR A 1 92 ? 0.281 -5.914 16.090 1.00 97.56 92 THR A N 1
ATOM 693 C CA . THR A 1 92 ? -0.131 -7.235 16.602 1.00 97.56 92 THR A CA 1
ATOM 694 C C . THR A 1 92 ? -0.539 -7.182 18.074 1.00 97.56 92 THR A C 1
ATOM 696 O O . THR A 1 92 ? -1.182 -8.099 18.572 1.00 97.56 92 THR A O 1
ATOM 699 N N . ASN A 1 93 ? -0.181 -6.106 18.784 1.00 97.06 93 ASN A N 1
ATOM 700 C CA . ASN A 1 93 ? -0.500 -5.915 20.192 1.00 97.06 93 ASN A CA 1
ATOM 701 C C . ASN A 1 93 ? -1.542 -4.794 20.363 1.00 97.06 93 ASN A C 1
ATOM 703 O O . ASN A 1 93 ? -1.343 -3.696 19.841 1.00 97.06 93 ASN A O 1
ATOM 707 N N . PRO A 1 94 ? -2.620 -5.009 21.136 1.00 96.94 94 PRO A N 1
ATOM 708 C CA . PRO A 1 94 ? -3.608 -3.974 21.436 1.00 96.94 94 PRO A CA 1
ATOM 709 C C . PRO A 1 94 ? -3.025 -2.652 21.955 1.00 96.94 94 PRO A C 1
ATOM 711 O O . PRO A 1 94 ? -3.563 -1.594 21.637 1.00 96.94 94 PRO A O 1
ATOM 714 N N . SER A 1 95 ? -1.939 -2.681 22.741 1.00 96.88 95 SER A N 1
ATOM 715 C CA . SER A 1 95 ? -1.319 -1.459 23.284 1.00 96.88 95 SER A CA 1
ATOM 716 C C . SER A 1 95 ? -0.699 -0.564 22.209 1.00 96.88 95 SER A C 1
ATOM 718 O O . SER A 1 95 ? -0.459 0.614 22.451 1.00 96.88 95 SER A O 1
ATOM 720 N N . ASP A 1 96 ? -0.439 -1.120 21.028 1.00 97.62 96 ASP A N 1
ATOM 721 C CA . ASP A 1 96 ? 0.206 -0.440 19.912 1.00 97.62 96 ASP A CA 1
ATOM 722 C C . ASP A 1 96 ? -0.792 0.172 18.919 1.00 97.62 96 ASP A C 1
ATOM 724 O O . ASP A 1 96 ? -0.372 0.824 17.963 1.00 97.62 96 ASP A O 1
ATOM 728 N N . LEU A 1 97 ? -2.104 0.015 19.138 1.00 97.19 97 LEU A N 1
ATOM 729 C CA . LEU A 1 97 ? -3.135 0.516 18.221 1.00 97.19 97 LEU A CA 1
ATOM 730 C C . LEU A 1 97 ? -3.055 2.027 17.992 1.00 97.19 97 LEU A C 1
ATOM 732 O O . LEU A 1 97 ? -3.286 2.477 16.874 1.00 97.19 97 LEU A O 1
ATOM 736 N N . GLU A 1 98 ? -2.649 2.818 18.988 1.00 96.62 98 GLU A N 1
ATOM 737 C CA . GLU A 1 98 ? -2.506 4.272 18.820 1.00 96.62 98 GLU A CA 1
ATOM 738 C C . GLU A 1 98 ? -1.539 4.654 17.682 1.00 96.62 98 GLU A C 1
ATOM 740 O O . GLU A 1 98 ? -1.705 5.708 17.068 1.00 96.62 98 GLU A O 1
ATOM 745 N N . LYS A 1 99 ? -0.590 3.778 17.313 1.00 96.88 99 LYS A N 1
ATOM 746 C CA . LYS A 1 99 ? 0.350 4.011 16.202 1.00 96.88 99 LYS A CA 1
ATOM 747 C C . LYS A 1 99 ? -0.344 4.145 14.841 1.00 96.88 99 LYS A C 1
ATOM 749 O O . LYS A 1 99 ? 0.193 4.807 13.960 1.00 96.88 99 LYS A O 1
ATOM 754 N N . VAL A 1 100 ? -1.529 3.553 14.665 1.00 96.31 100 VAL A N 1
ATOM 755 C CA . VAL A 1 100 ? -2.316 3.614 13.415 1.00 96.31 100 VAL A CA 1
ATOM 756 C C . VAL A 1 100 ? -3.539 4.529 13.522 1.00 96.31 100 VAL A C 1
ATOM 758 O O . VAL A 1 100 ? -4.368 4.588 12.616 1.00 96.31 100 VAL A O 1
ATOM 761 N N . ARG A 1 101 ? -3.682 5.286 14.616 1.00 94.81 101 ARG A N 1
ATOM 762 C CA . ARG A 1 101 ? -4.874 6.117 14.858 1.00 94.81 101 ARG A CA 1
ATOM 763 C C . ARG A 1 101 ? -5.027 7.283 13.886 1.00 94.81 101 ARG A C 1
ATOM 765 O O . ARG A 1 101 ? -6.149 7.646 13.519 1.00 94.81 101 ARG A O 1
ATOM 772 N N . GLY A 1 102 ? -3.902 7.838 13.443 1.00 93.31 102 GLY A N 1
ATOM 773 C CA . GLY A 1 102 ? -3.857 8.908 12.445 1.00 93.31 102 GLY A CA 1
ATOM 774 C C . GLY A 1 102 ? -4.168 8.449 11.019 1.00 93.31 102 GLY A C 1
ATOM 775 O O . GLY A 1 102 ? -4.279 9.286 10.132 1.00 93.31 102 GLY A O 1
ATOM 776 N N . SER A 1 103 ? -4.313 7.145 10.775 1.00 94.44 103 SER A N 1
ATOM 777 C CA . SER A 1 103 ? -4.535 6.624 9.429 1.00 94.44 103 SER A CA 1
ATOM 778 C C . SER A 1 103 ? -5.953 6.910 8.928 1.00 94.44 103 SER A C 1
ATOM 780 O O . SER A 1 103 ? -6.937 6.841 9.671 1.00 94.44 103 SER A O 1
ATOM 782 N N . GLU A 1 104 ? -6.048 7.226 7.638 1.00 93.56 104 GLU A N 1
ATOM 783 C CA . GLU A 1 104 ? -7.316 7.387 6.919 1.00 93.56 104 GLU A CA 1
ATOM 784 C C . GLU A 1 104 ? -7.972 6.034 6.600 1.00 93.56 104 GLU A C 1
ATOM 786 O O . GLU A 1 104 ? -9.193 5.938 6.503 1.00 93.56 104 GLU A O 1
ATOM 791 N N . SER A 1 105 ? -7.175 4.971 6.474 1.00 95.44 105 SER A N 1
ATOM 792 C CA . SER A 1 105 ? -7.664 3.606 6.331 1.00 95.44 105 SER A CA 1
ATOM 793 C C . SER A 1 105 ? -6.771 2.619 7.061 1.00 95.44 105 SER A C 1
ATOM 795 O O . SER A 1 105 ? -5.551 2.787 7.142 1.00 95.44 105 SER A O 1
ATOM 797 N N . ILE A 1 106 ? -7.409 1.581 7.592 1.00 96.25 106 ILE A N 1
ATOM 798 C CA . ILE A 1 106 ? -6.748 0.442 8.213 1.00 96.25 106 ILE A CA 1
ATOM 799 C C . ILE A 1 106 ? -7.352 -0.862 7.697 1.00 96.25 106 ILE A C 1
ATOM 801 O O . ILE A 1 106 ? -8.510 -0.901 7.276 1.00 96.25 106 ILE A O 1
ATOM 805 N N . THR A 1 107 ? -6.572 -1.932 7.766 1.00 95.75 107 THR A N 1
ATOM 806 C CA . THR A 1 107 ? -7.049 -3.303 7.596 1.00 95.75 107 THR A CA 1
ATOM 807 C C . THR A 1 107 ? -6.873 -4.090 8.888 1.00 95.75 107 THR A C 1
ATOM 809 O O . THR A 1 107 ? -5.911 -3.849 9.615 1.00 95.75 107 THR A O 1
ATOM 812 N N . LEU A 1 108 ? -7.791 -5.011 9.169 1.00 96.62 108 LEU A N 1
ATOM 813 C CA . LEU A 1 108 ? -7.606 -6.112 10.108 1.00 96.62 108 LEU A CA 1
ATOM 814 C C . LEU A 1 108 ? -7.483 -7.388 9.285 1.00 96.62 108 LEU A C 1
ATOM 816 O O . LEU A 1 108 ? -8.448 -7.815 8.647 1.00 96.62 108 LEU A O 1
ATOM 820 N N . ASP A 1 109 ? -6.307 -7.989 9.334 1.00 95.12 109 ASP A N 1
ATOM 821 C CA . ASP A 1 109 ? -5.998 -9.213 8.619 1.00 95.12 109 ASP A CA 1
ATOM 822 C C . ASP A 1 109 ? -5.772 -10.355 9.612 1.00 95.12 109 ASP A C 1
ATOM 824 O O . ASP A 1 109 ? -5.237 -10.166 10.709 1.00 95.12 109 ASP A O 1
ATOM 828 N N . GLY A 1 110 ? -6.145 -11.560 9.201 1.00 92.88 110 GLY A N 1
ATOM 829 C CA . GLY A 1 110 ? -5.837 -12.788 9.918 1.00 92.88 110 GLY A CA 1
ATOM 830 C C . GLY A 1 110 ? -6.404 -14.013 9.208 1.00 92.88 110 GLY A C 1
ATOM 831 O O . GLY A 1 110 ? -6.865 -13.923 8.065 1.00 92.88 110 GLY A O 1
ATOM 832 N N . PRO A 1 111 ? -6.382 -15.190 9.853 1.00 89.25 111 PRO A N 1
ATOM 833 C CA . PRO A 1 111 ? -6.891 -16.412 9.247 1.00 89.25 111 PRO A CA 1
ATOM 834 C C . PRO A 1 111 ? -8.360 -16.253 8.831 1.00 89.25 111 PRO A C 1
ATOM 836 O O . PRO A 1 111 ? -9.246 -16.195 9.678 1.00 89.25 111 PRO A O 1
ATOM 839 N N . ARG A 1 112 ? -8.616 -16.211 7.515 1.00 85.25 112 ARG A N 1
ATOM 840 C CA . ARG A 1 112 ? -9.956 -16.038 6.914 1.00 85.25 112 ARG A CA 1
ATOM 841 C C . ARG A 1 112 ? -10.640 -14.702 7.248 1.00 85.25 112 ARG A C 1
ATOM 843 O O . ARG A 1 112 ? -11.860 -14.602 7.144 1.00 85.25 112 ARG A O 1
ATOM 850 N N . VAL A 1 113 ? -9.871 -13.683 7.628 1.00 88.88 113 VAL A N 1
ATOM 851 C CA . VAL A 1 113 ? -10.376 -12.339 7.936 1.00 88.88 113 VAL A CA 1
ATOM 852 C C . VAL A 1 113 ? -9.572 -11.307 7.162 1.00 88.88 113 VAL A C 1
ATOM 854 O O . VAL A 1 113 ? -8.346 -11.307 7.216 1.00 88.88 113 VAL A O 1
ATOM 857 N N . ALA A 1 114 ? -10.283 -10.433 6.455 1.00 91.25 114 ALA A N 1
ATOM 858 C CA . ALA A 1 114 ? -9.729 -9.269 5.777 1.00 91.25 114 ALA A CA 1
ATOM 859 C C . ALA A 1 114 ? -10.763 -8.139 5.850 1.00 91.25 114 ALA A C 1
ATOM 861 O O . ALA A 1 114 ? -11.619 -8.010 4.973 1.00 91.25 114 ALA A O 1
ATOM 862 N N . LEU A 1 115 ? -10.743 -7.369 6.941 1.00 94.00 115 LEU A N 1
ATOM 863 C CA . LEU A 1 115 ? -11.608 -6.199 7.095 1.00 94.00 115 LEU A CA 1
ATOM 864 C C . LEU A 1 115 ? -10.870 -4.953 6.665 1.00 94.00 115 LEU A C 1
ATOM 866 O O . LEU A 1 115 ? -9.848 -4.635 7.256 1.00 94.00 115 LEU A O 1
ATOM 870 N N . ARG A 1 116 ? -11.436 -4.180 5.744 1.00 94.31 116 ARG A N 1
ATOM 871 C CA . ARG A 1 116 ? -10.908 -2.856 5.406 1.00 94.31 116 ARG A CA 1
ATOM 872 C C . ARG A 1 116 ? -11.832 -1.774 5.921 1.00 94.31 116 ARG A C 1
ATOM 874 O O . ARG A 1 116 ? -13.026 -1.803 5.652 1.00 94.31 116 ARG A O 1
ATOM 881 N N . ILE A 1 117 ? -11.277 -0.804 6.629 1.00 95.12 117 ILE A N 1
ATOM 882 C CA . ILE A 1 117 ? -12.028 0.279 7.260 1.00 95.12 117 ILE A CA 1
ATOM 883 C C . ILE A 1 117 ? -11.470 1.607 6.752 1.00 95.12 117 ILE A C 1
ATOM 885 O O . ILE A 1 117 ? -10.254 1.811 6.741 1.00 95.12 117 ILE A O 1
ATOM 889 N N . LYS A 1 118 ? -12.358 2.502 6.317 1.00 95.25 118 LYS A N 1
ATOM 890 C CA . LYS A 1 118 ? -12.058 3.870 5.876 1.00 95.25 118 LYS A CA 1
ATOM 891 C C . LYS A 1 118 ? -12.676 4.870 6.848 1.00 95.25 118 LYS A C 1
ATOM 893 O O . LYS A 1 118 ? -13.829 4.712 7.260 1.00 95.25 118 LYS A O 1
ATOM 898 N N . PHE A 1 119 ? -11.919 5.907 7.181 1.00 95.69 119 PHE A N 1
ATOM 899 C CA . PHE A 1 119 ? -12.329 6.978 8.078 1.00 95.69 119 PHE A CA 1
ATOM 900 C C . PHE A 1 119 ? -12.392 8.323 7.358 1.00 95.69 119 PHE A C 1
ATOM 902 O O . PHE A 1 119 ? -11.514 8.654 6.564 1.00 95.69 119 PHE A O 1
ATOM 909 N N . ALA A 1 120 ? -13.371 9.134 7.748 1.00 94.56 120 ALA A N 1
ATOM 910 C CA . ALA A 1 120 ? -13.428 10.561 7.465 1.00 94.56 120 ALA A CA 1
ATOM 911 C C . ALA A 1 120 ? -13.348 11.308 8.807 1.00 94.56 120 ALA A C 1
ATOM 913 O O . ALA A 1 120 ? -14.344 11.461 9.519 1.00 94.56 120 ALA A O 1
ATOM 914 N N . GLY A 1 121 ? -12.133 11.698 9.203 1.00 93.31 121 GLY A N 1
ATOM 915 C CA . GLY A 1 121 ? -11.864 12.201 10.554 1.00 93.31 121 GLY A CA 1
ATOM 916 C C . GLY A 1 121 ? -12.110 11.124 11.618 1.00 93.31 121 GLY A C 1
ATOM 917 O O . GLY A 1 121 ? -11.457 10.075 11.607 1.00 93.31 121 GLY A O 1
ATOM 918 N N . ASP A 1 122 ? -13.058 11.383 12.521 1.00 95.69 122 ASP A N 1
ATOM 919 C CA . ASP A 1 122 ? -13.469 10.450 13.580 1.00 95.69 122 ASP A CA 1
ATOM 920 C C . ASP A 1 122 ? -14.632 9.532 13.176 1.00 95.69 122 ASP A C 1
ATOM 922 O O . ASP A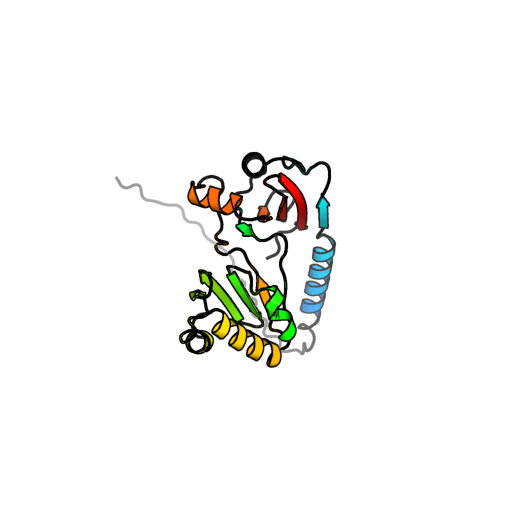 1 122 ? -14.945 8.579 13.896 1.00 95.69 122 ASP A O 1
ATOM 926 N N . ALA A 1 123 ? -15.273 9.787 12.034 1.00 97.06 123 ALA A N 1
ATOM 927 C CA . ALA A 1 123 ? -16.370 8.970 11.533 1.00 97.06 123 ALA A CA 1
ATOM 928 C C . ALA A 1 123 ? -15.852 7.791 10.700 1.00 97.06 123 ALA A C 1
ATOM 930 O O . ALA A 1 123 ? -14.880 7.908 9.952 1.00 97.06 123 ALA A O 1
ATOM 931 N N . VAL A 1 124 ? -16.538 6.653 10.802 1.00 96.69 124 VAL A N 1
ATOM 932 C CA . VAL A 1 124 ? -16.378 5.536 9.865 1.00 96.69 124 VAL A CA 1
ATOM 933 C C . VAL A 1 124 ? -17.134 5.880 8.589 1.00 96.69 124 VAL A C 1
ATOM 935 O O . VAL A 1 124 ? -18.355 6.027 8.613 1.00 96.69 124 VAL A O 1
ATOM 938 N N . GLU A 1 125 ? -16.413 5.986 7.480 1.00 95.56 125 GLU A N 1
ATOM 939 C CA . GLU A 1 125 ? -17.002 6.239 6.166 1.00 95.56 125 GLU A CA 1
ATOM 940 C C . GLU A 1 125 ? -17.465 4.933 5.517 1.00 95.56 125 GLU A C 1
ATOM 942 O O . GLU A 1 125 ? -18.573 4.845 4.995 1.00 95.56 125 GLU A O 1
ATOM 947 N N . TYR A 1 126 ? -16.623 3.898 5.582 1.00 92.75 126 TYR A N 1
ATOM 948 C CA . TYR A 1 126 ? -16.884 2.617 4.938 1.00 92.75 126 TYR A CA 1
ATOM 949 C C . TYR A 1 126 ? -16.177 1.466 5.662 1.00 92.75 126 TYR A C 1
ATOM 951 O O . TYR A 1 126 ? -15.071 1.633 6.180 1.00 92.75 126 TYR A O 1
ATOM 959 N N . ILE A 1 127 ? -16.813 0.292 5.671 1.00 93.62 127 ILE A N 1
ATOM 960 C CA . ILE A 1 127 ? -16.221 -0.971 6.120 1.00 93.62 127 ILE A CA 1
ATOM 961 C C . ILE A 1 127 ? -16.490 -2.028 5.050 1.00 93.62 127 ILE A C 1
ATOM 963 O O . ILE A 1 127 ? -17.646 -2.324 4.757 1.00 93.62 127 ILE A O 1
ATOM 967 N N . ASN A 1 128 ? -15.426 -2.607 4.501 1.00 92.31 128 ASN A N 1
ATOM 968 C CA . ASN A 1 128 ? -15.481 -3.815 3.691 1.00 92.31 128 ASN A CA 1
ATOM 969 C C . ASN A 1 128 ? -15.236 -5.017 4.599 1.00 92.31 128 ASN A C 1
ATOM 971 O O . ASN A 1 128 ? -14.144 -5.134 5.161 1.00 92.31 128 ASN A O 1
ATOM 975 N N . ALA A 1 129 ? -16.228 -5.888 4.740 1.00 90.62 129 ALA A N 1
ATOM 976 C CA . ALA A 1 129 ? -16.098 -7.132 5.482 1.00 90.62 129 ALA A CA 1
ATOM 977 C C . ALA A 1 129 ? -16.246 -8.333 4.538 1.00 90.62 129 ALA A C 1
ATOM 979 O O . ALA A 1 129 ? -16.989 -8.236 3.562 1.00 90.62 129 ALA A O 1
ATOM 980 N N . PRO A 1 130 ? -15.568 -9.467 4.804 1.00 85.06 130 PRO A N 1
ATOM 981 C CA . PRO A 1 130 ? -15.784 -10.682 4.041 1.00 85.06 130 PRO A CA 1
ATOM 982 C C . PRO A 1 130 ? -17.258 -11.107 4.117 1.00 85.06 130 PRO A C 1
ATOM 984 O O . PRO A 1 130 ? -17.801 -11.194 5.227 1.00 85.06 130 PRO A O 1
ATOM 987 N N . PRO A 1 131 ? -17.900 -11.405 2.974 1.00 80.50 131 PRO A N 1
ATOM 988 C CA . PRO A 1 131 ? -19.298 -11.805 2.956 1.00 80.50 131 PRO A CA 1
ATOM 989 C C . PRO A 1 131 ? -19.493 -13.127 3.699 1.00 80.50 131 PRO A C 1
ATOM 991 O O . PRO A 1 131 ? -18.596 -13.972 3.739 1.00 80.50 131 PRO A O 1
ATOM 994 N N . HIS A 1 132 ? -20.688 -13.326 4.260 1.00 78.19 132 HIS A N 1
ATOM 995 C CA . HIS A 1 132 ? -21.064 -14.551 4.985 1.00 78.19 132 HIS A CA 1
ATOM 996 C C . HIS A 1 132 ? -20.199 -14.849 6.223 1.00 78.19 132 HIS A C 1
ATOM 998 O O . HIS A 1 132 ? -20.041 -16.007 6.616 1.00 78.19 132 HIS A O 1
ATOM 1004 N N . THR A 1 133 ? -19.654 -13.808 6.855 1.00 83.75 133 THR A N 1
ATOM 1005 C CA . THR A 1 133 ? -18.951 -13.909 8.137 1.00 83.75 133 THR A CA 1
ATOM 1006 C C . THR A 1 133 ? -19.697 -13.150 9.230 1.00 83.75 133 THR A C 1
ATOM 1008 O O . THR A 1 133 ? -20.477 -12.239 8.959 1.00 83.75 133 THR A O 1
ATOM 1011 N N . ASP A 1 134 ? -19.436 -13.502 10.488 1.00 90.50 134 ASP A N 1
ATOM 1012 C CA . ASP A 1 134 ? -19.977 -12.799 11.657 1.00 90.50 134 ASP A CA 1
ATOM 1013 C C . ASP A 1 134 ? -19.451 -11.355 11.786 1.00 90.50 134 ASP A C 1
ATOM 1015 O O . ASP A 1 134 ? -19.965 -10.558 12.576 1.00 90.50 134 ASP A O 1
ATOM 1019 N N . TRP A 1 135 ? -18.442 -10.986 10.993 1.00 91.88 135 TRP A N 1
ATOM 1020 C CA . TRP A 1 135 ? -17.885 -9.643 10.982 1.00 91.88 135 TRP A CA 1
ATOM 1021 C C . TRP A 1 135 ? -18.864 -8.584 10.521 1.00 91.88 135 TRP A C 1
ATOM 1023 O O . TRP A 1 135 ? -18.852 -7.501 11.100 1.00 91.88 135 TRP A O 1
ATOM 1033 N N . GLU A 1 136 ? -19.715 -8.871 9.534 1.00 87.81 136 GLU A N 1
ATOM 1034 C CA . GLU A 1 136 ? -20.705 -7.899 9.062 1.00 87.81 136 GLU A CA 1
ATOM 1035 C C . GLU A 1 136 ? -21.594 -7.427 10.217 1.00 87.81 136 GLU A C 1
ATOM 1037 O O . GLU A 1 136 ? -21.776 -6.226 10.418 1.00 87.81 136 GLU A O 1
ATOM 1042 N N . GLU A 1 137 ? -22.082 -8.359 11.037 1.00 90.25 137 GLU A N 1
ATOM 1043 C CA . GLU A 1 137 ? -22.915 -8.049 12.199 1.00 90.25 137 GLU A CA 1
ATOM 1044 C C . GLU A 1 137 ? -22.130 -7.312 13.290 1.00 90.25 137 GLU A C 1
ATOM 1046 O O . GLU A 1 137 ? -22.635 -6.342 13.862 1.00 90.25 137 GLU A O 1
ATOM 1051 N N . LYS A 1 138 ? -20.876 -7.715 13.538 1.00 91.88 138 LYS A N 1
ATOM 1052 C CA . LYS A 1 138 ? -19.990 -7.087 14.534 1.00 91.88 138 LYS A CA 1
ATOM 1053 C C . LYS A 1 138 ? -19.649 -5.636 14.200 1.00 91.88 138 LYS A C 1
ATOM 1055 O O . LYS A 1 138 ? -19.596 -4.801 15.102 1.00 91.88 138 LYS A O 1
ATOM 1060 N N . VAL A 1 139 ? -19.404 -5.322 12.926 1.00 93.62 139 VAL A N 1
ATOM 1061 C CA . VAL A 1 139 ? -18.931 -3.992 12.500 1.00 93.62 139 VAL A CA 1
ATOM 1062 C C . VAL A 1 139 ? -20.064 -3.034 12.137 1.00 93.62 139 VAL A C 1
ATOM 1064 O O . VAL A 1 139 ? -19.912 -1.824 12.292 1.00 93.62 139 VAL A O 1
ATOM 1067 N N . LYS A 1 140 ? -21.233 -3.542 11.723 1.00 90.38 140 LYS A N 1
ATOM 1068 C CA . LYS A 1 140 ? -22.410 -2.737 11.352 1.00 90.38 140 LYS A CA 1
ATOM 1069 C C . LYS A 1 140 ? -22.813 -1.648 12.363 1.00 90.38 140 LYS A C 1
ATOM 1071 O O . LYS A 1 140 ? -23.140 -0.544 11.901 1.00 90.38 140 LYS A O 1
ATOM 1076 N N . PRO A 1 141 ? -22.821 -1.883 13.693 1.00 95.12 141 PRO A N 1
ATOM 1077 C CA . PRO A 1 141 ? -23.193 -0.847 14.659 1.00 95.12 141 PRO A CA 1
ATOM 1078 C C . PRO A 1 141 ? -22.092 0.197 14.892 1.00 95.12 141 PRO A C 1
ATOM 1080 O O . PRO A 1 141 ? -22.364 1.244 15.477 1.00 95.12 141 PRO A O 1
ATOM 1083 N N . ILE A 1 142 ? -20.859 -0.049 14.446 1.00 96.88 142 ILE A N 1
ATOM 1084 C CA . ILE A 1 142 ? -19.717 0.823 14.713 1.00 96.88 142 ILE A CA 1
ATOM 1085 C C . ILE A 1 142 ? -19.706 1.975 13.706 1.00 96.88 142 ILE A C 1
ATOM 1087 O O . ILE A 1 142 ? -19.658 1.765 12.496 1.00 96.88 142 ILE A O 1
ATOM 1091 N N . LYS A 1 143 ? -19.756 3.210 14.218 1.00 96.88 143 LYS A N 1
ATOM 1092 C CA . LYS A 1 143 ? -19.791 4.442 13.407 1.00 96.88 143 LYS A CA 1
ATOM 1093 C C . LYS A 1 143 ? -18.632 5.397 13.670 1.00 96.88 143 LYS A C 1
ATOM 1095 O O . LYS A 1 143 ? -18.479 6.372 12.943 1.00 96.88 143 LYS A O 1
ATOM 1100 N N . THR A 1 144 ? -17.818 5.126 14.687 1.00 97.81 144 THR A N 1
ATOM 1101 C CA . THR A 1 144 ? -16.730 6.010 15.112 1.00 97.81 144 THR A CA 1
ATOM 1102 C C . THR A 1 144 ? -15.397 5.282 15.119 1.00 97.81 144 THR A C 1
ATOM 1104 O O . THR A 1 144 ? -15.332 4.067 15.332 1.00 97.81 144 THR A O 1
ATOM 1107 N N . LYS A 1 145 ? -14.318 6.043 14.933 1.00 97.00 145 LYS A N 1
ATOM 1108 C CA . LYS A 1 145 ? -12.943 5.557 15.034 1.00 97.00 145 LYS A CA 1
ATOM 1109 C C . LYS A 1 145 ? -12.672 4.936 16.406 1.00 97.00 145 LYS A C 1
ATOM 1111 O O . LYS A 1 145 ? -12.111 3.853 16.474 1.00 97.00 145 LYS A O 1
ATOM 1116 N N . GLU A 1 146 ? -13.159 5.537 17.489 1.00 97.44 146 GLU A N 1
ATOM 1117 C CA . GLU A 1 146 ? -13.041 4.955 18.834 1.00 97.44 146 GLU A CA 1
ATOM 1118 C C . GLU A 1 146 ? -13.712 3.575 18.942 1.00 97.44 146 GLU A C 1
ATOM 1120 O O . GLU A 1 146 ? -13.108 2.630 19.448 1.00 97.44 146 GLU A O 1
ATOM 1125 N N . GLY A 1 147 ? -14.932 3.428 18.413 1.00 97.56 147 GLY A N 1
ATOM 1126 C CA . GLY A 1 147 ? -15.636 2.146 18.416 1.00 97.56 147 GLY A CA 1
ATOM 1127 C C . GLY A 1 147 ? -14.892 1.069 17.623 1.00 97.56 147 GLY A C 1
ATOM 1128 O O . GLY A 1 147 ? -14.814 -0.076 18.068 1.00 97.56 147 GLY A O 1
ATOM 1129 N N . VAL A 1 148 ? -14.284 1.446 16.493 1.00 97.38 148 VAL A N 1
ATOM 1130 C CA . VAL A 1 148 ? -13.420 0.548 15.714 1.00 97.38 148 VAL A CA 1
ATOM 1131 C C . VAL A 1 148 ? -12.205 0.133 16.535 1.00 97.38 148 VAL A C 1
ATOM 1133 O O . VAL A 1 148 ? -11.921 -1.053 16.646 1.00 97.38 148 VAL A O 1
ATOM 1136 N N . PHE A 1 149 ? -11.498 1.080 17.146 1.00 97.75 149 PHE A N 1
ATOM 1137 C CA . PHE A 1 149 ? -10.266 0.792 17.883 1.00 97.75 149 PHE A CA 1
ATOM 1138 C C . PHE A 1 149 ? -10.526 -0.068 19.121 1.00 97.75 149 PHE A C 1
ATOM 1140 O O . PHE A 1 149 ? -9.718 -0.940 19.440 1.00 97.75 149 PHE A O 1
ATOM 1147 N N . LYS A 1 150 ? -11.686 0.098 19.763 1.00 97.88 150 LYS A N 1
ATOM 1148 C CA . LYS A 1 150 ? -12.145 -0.811 20.814 1.00 97.88 150 LYS A CA 1
ATOM 1149 C C . LYS A 1 150 ? -12.311 -2.241 20.290 1.00 97.88 150 LYS A C 1
ATOM 1151 O O . LYS A 1 150 ? -11.725 -3.152 20.869 1.00 97.88 150 LYS A O 1
ATOM 1156 N N . LEU A 1 151 ? -13.036 -2.426 19.180 1.00 96.88 151 LEU A N 1
ATOM 1157 C CA . LEU A 1 151 ? -13.211 -3.740 18.545 1.00 96.88 151 LEU A CA 1
ATOM 1158 C C . LEU A 1 151 ? -11.859 -4.372 18.190 1.00 96.88 151 LEU A C 1
ATOM 1160 O O . LEU A 1 151 ? -11.611 -5.523 18.533 1.00 96.88 151 LEU A O 1
ATOM 1164 N N . LEU A 1 152 ? -10.975 -3.624 17.530 1.00 97.25 152 LEU A N 1
ATOM 1165 C CA . LEU A 1 152 ? -9.656 -4.121 17.134 1.00 97.25 152 LEU A CA 1
ATOM 1166 C C . LEU A 1 152 ? -8.813 -4.515 18.349 1.00 97.25 152 LEU A C 1
ATOM 1168 O O . LEU A 1 152 ? -8.156 -5.551 18.328 1.00 97.25 152 LEU A O 1
ATOM 1172 N N . GLY A 1 153 ? -8.871 -3.734 19.430 1.00 97.69 153 GLY A N 1
ATOM 1173 C CA . GLY A 1 153 ? -8.187 -4.059 20.677 1.00 97.69 153 GLY A CA 1
ATOM 1174 C C . GLY A 1 153 ? -8.689 -5.358 21.297 1.00 97.69 153 GLY A C 1
ATOM 1175 O O . GLY A 1 153 ? -7.882 -6.158 21.764 1.00 97.69 153 GLY A O 1
ATOM 1176 N N . ASP A 1 154 ? -10.000 -5.593 21.278 1.00 97.31 154 ASP A N 1
ATOM 1177 C CA . ASP A 1 154 ? -10.594 -6.844 21.759 1.00 97.31 154 ASP A CA 1
ATOM 1178 C C . ASP A 1 154 ? -10.154 -8.035 20.893 1.00 97.31 154 ASP A C 1
ATOM 1180 O O . ASP A 1 154 ? -9.7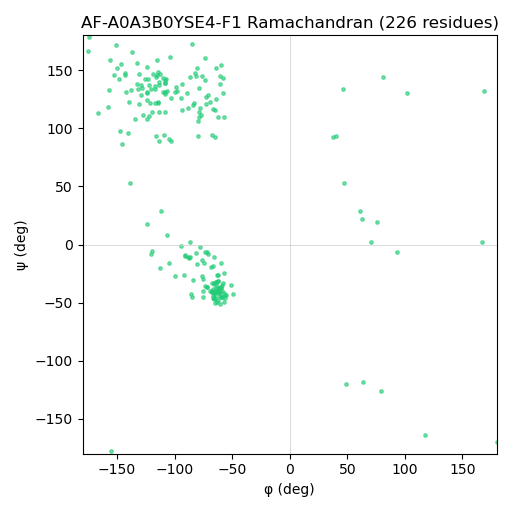58 -9.075 21.425 1.00 97.31 154 ASP A O 1
ATOM 1184 N N . VAL A 1 155 ? -10.129 -7.861 19.568 1.00 96.31 155 VAL A N 1
ATOM 1185 C CA . VAL A 1 155 ? -9.723 -8.906 18.618 1.00 96.31 155 VAL A CA 1
ATOM 1186 C C . VAL A 1 155 ? -8.256 -9.282 18.795 1.00 96.31 155 VAL A C 1
ATOM 1188 O O . VAL A 1 155 ? -7.961 -10.462 18.971 1.00 96.31 155 VAL A O 1
ATOM 1191 N N . LEU A 1 156 ? -7.354 -8.299 18.829 1.00 96.88 156 LEU A N 1
ATOM 1192 C CA . LEU A 1 156 ? -5.916 -8.529 19.001 1.00 96.88 156 LEU A CA 1
ATOM 1193 C C . LEU A 1 156 ? -5.577 -9.164 20.362 1.00 96.88 156 LEU A C 1
ATOM 1195 O O . LEU A 1 156 ? -4.573 -9.860 20.479 1.00 96.88 156 LEU A O 1
ATOM 1199 N N . ARG A 1 157 ? -6.405 -8.962 21.402 1.00 97.19 157 ARG A N 1
ATOM 1200 C CA . ARG A 1 157 ? -6.267 -9.699 22.677 1.00 97.19 157 ARG A CA 1
ATOM 1201 C C . ARG A 1 157 ? -6.687 -11.158 22.546 1.00 97.19 157 ARG A C 1
ATOM 1203 O O . ARG A 1 157 ? -6.121 -12.010 23.224 1.00 97.19 157 ARG A O 1
ATOM 1210 N N . SER A 1 158 ? -7.716 -11.423 21.746 1.00 96.25 158 SER A N 1
ATOM 1211 C CA . SER A 1 158 ? -8.335 -12.746 21.636 1.00 96.25 158 SER A CA 1
ATOM 1212 C C . SER A 1 158 ? -7.630 -13.683 20.656 1.00 96.25 158 SER A C 1
ATOM 1214 O O . SER A 1 158 ? -7.639 -14.893 20.876 1.00 96.25 158 SER A O 1
ATOM 1216 N N . ASP A 1 159 ? -7.013 -13.146 19.601 1.00 95.75 159 ASP A N 1
ATOM 1217 C CA . ASP A 1 159 ? -6.368 -13.937 18.556 1.00 95.75 159 ASP A CA 1
ATOM 1218 C C . ASP A 1 159 ? -4.982 -13.364 18.207 1.00 95.75 159 ASP A C 1
ATOM 1220 O O . ASP A 1 159 ? -4.890 -12.325 17.549 1.00 95.75 159 ASP A O 1
ATOM 1224 N N . PRO A 1 160 ? -3.888 -14.047 18.596 1.00 92.62 160 PRO A N 1
ATOM 1225 C CA . PRO A 1 160 ? -2.528 -13.590 18.323 1.00 92.62 160 PRO A CA 1
ATOM 1226 C C . PRO A 1 160 ? -2.130 -13.685 16.841 1.00 92.62 160 PRO A C 1
ATOM 1228 O O . PRO A 1 160 ? -1.046 -13.232 16.478 1.00 92.62 160 PRO A O 1
ATOM 1231 N N . LYS A 1 161 ? -2.955 -14.301 15.982 1.00 95.69 161 LYS A N 1
ATOM 1232 C CA . LYS A 1 161 ? -2.728 -14.359 14.528 1.00 95.69 161 LYS A CA 1
ATOM 1233 C C . LYS A 1 161 ? -3.321 -13.163 13.790 1.00 95.69 161 LYS A C 1
ATOM 1235 O O . LYS A 1 161 ? -3.063 -13.014 12.597 1.00 95.69 161 LYS A O 1
ATOM 1240 N N . MET A 1 162 ? -4.127 -12.352 14.469 1.00 97.25 162 MET A N 1
ATOM 1241 C CA . MET A 1 162 ? -4.700 -11.138 13.905 1.00 97.25 162 MET A CA 1
ATOM 1242 C C . MET A 1 162 ? -3.694 -9.994 13.977 1.00 97.25 162 MET A C 1
ATOM 1244 O O . MET A 1 162 ? -2.905 -9.890 14.918 1.00 97.25 162 MET A O 1
ATOM 1248 N N . TYR A 1 163 ? -3.745 -9.102 12.998 1.00 97.50 163 TYR A N 1
ATOM 1249 C CA . TYR A 1 163 ? -2.944 -7.888 13.000 1.00 97.50 163 TYR A CA 1
ATOM 1250 C C . TYR A 1 163 ? -3.649 -6.759 12.253 1.00 97.50 163 TYR A C 1
ATOM 1252 O O . TYR A 1 163 ? -4.446 -6.980 11.342 1.00 97.50 163 TYR A O 1
ATOM 1260 N N . VAL A 1 164 ? -3.351 -5.527 12.653 1.00 97.81 164 VAL A N 1
ATOM 1261 C CA . VAL A 1 164 ? -3.886 -4.311 12.038 1.00 97.81 164 VAL A CA 1
ATOM 1262 C C . VAL A 1 164 ? -2.784 -3.613 11.258 1.00 97.81 164 VAL A C 1
ATOM 1264 O O . VAL A 1 164 ? -1.657 -3.516 11.743 1.00 97.81 164 VAL A O 1
ATOM 1267 N N . ARG A 1 165 ? -3.092 -3.098 10.067 1.00 96.88 165 ARG A N 1
ATOM 1268 C CA . ARG A 1 165 ? -2.159 -2.274 9.283 1.00 96.88 165 ARG A CA 1
ATOM 1269 C C . ARG A 1 165 ? -2.812 -0.997 8.806 1.00 96.88 165 ARG A C 1
ATOM 1271 O O . ARG A 1 165 ? -3.991 -1.016 8.467 1.00 96.88 165 ARG A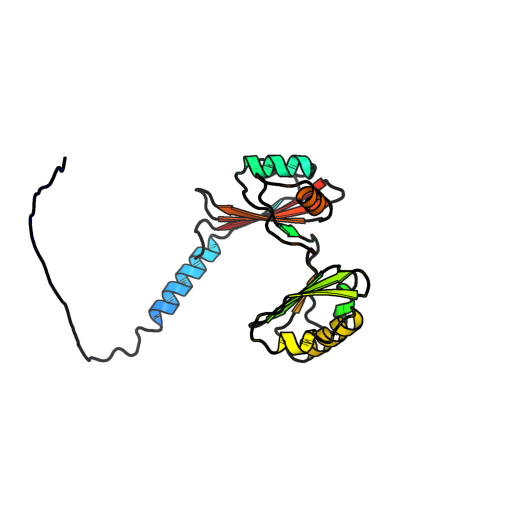 O 1
ATOM 1278 N N . ASN A 1 166 ? -2.050 0.086 8.716 1.00 95.88 166 ASN A N 1
ATOM 1279 C CA . ASN A 1 166 ? -2.462 1.234 7.912 1.00 95.88 166 ASN A CA 1
ATOM 1280 C C . ASN A 1 166 ? -2.254 0.941 6.425 1.00 95.88 166 ASN A C 1
ATOM 1282 O O . ASN A 1 166 ? -1.296 0.276 6.035 1.00 95.88 166 ASN A O 1
ATOM 1286 N N . LEU A 1 167 ? -3.152 1.469 5.601 1.00 90.62 167 LEU A N 1
ATOM 1287 C CA . LEU A 1 167 ? -3.087 1.369 4.148 1.00 90.62 167 LEU A CA 1
ATOM 1288 C C . LEU A 1 167 ? -3.442 2.715 3.521 1.00 90.62 167 LEU A C 1
ATOM 1290 O O . LEU A 1 167 ? -4.024 3.588 4.172 1.00 90.62 167 LEU A O 1
ATOM 1294 N N . ALA A 1 168 ? -3.142 2.854 2.231 1.00 89.12 168 ALA A N 1
ATOM 1295 C CA . ALA A 1 168 ? -3.783 3.880 1.428 1.00 89.12 168 ALA A CA 1
ATOM 1296 C C . ALA A 1 168 ? -5.305 3.650 1.404 1.00 89.12 168 ALA A C 1
ATOM 1298 O O . ALA A 1 168 ? -5.808 2.525 1.458 1.00 89.12 168 ALA A O 1
ATOM 1299 N N . THR A 1 169 ? -6.051 4.741 1.376 1.00 83.25 169 THR A N 1
ATOM 1300 C CA . THR A 1 169 ? -7.501 4.764 1.564 1.00 83.25 169 THR A CA 1
ATOM 1301 C C . THR A 1 169 ? -8.233 4.216 0.354 1.00 83.25 169 THR A C 1
ATOM 1303 O O . THR A 1 169 ? -9.218 3.493 0.494 1.00 83.25 169 THR A O 1
ATOM 1306 N N . ASP A 1 170 ? -7.684 4.499 -0.818 1.00 78.62 170 ASP A N 1
ATOM 1307 C CA . ASP A 1 170 ? -8.089 3.921 -2.079 1.00 78.62 170 ASP A CA 1
ATOM 1308 C C . ASP A 1 170 ? -6.852 3.273 -2.706 1.00 78.62 170 ASP A C 1
ATOM 1310 O O . ASP A 1 170 ? -5.887 3.943 -3.064 1.00 78.62 170 ASP A O 1
ATOM 1314 N N . THR A 1 171 ? -6.835 1.942 -2.705 1.00 70.38 171 THR A N 1
ATOM 1315 C CA . THR A 1 171 ? -5.745 1.145 -3.293 1.00 70.38 171 THR A CA 1
ATOM 1316 C C . THR A 1 171 ? -6.258 0.412 -4.520 1.00 70.38 171 THR A C 1
ATOM 1318 O O . THR A 1 171 ? -5.826 -0.715 -4.781 1.00 70.38 171 THR A O 1
ATOM 1321 N N . HIS A 1 172 ? -7.262 0.962 -5.209 1.00 86.62 172 HIS A N 1
ATOM 1322 C CA . HIS A 1 172 ? -7.641 0.370 -6.474 1.00 86.62 172 HIS A CA 1
ATOM 1323 C C . HIS A 1 172 ? -6.443 0.405 -7.430 1.00 86.62 172 HIS A C 1
ATOM 1325 O O . HIS A 1 172 ? -5.499 1.189 -7.304 1.00 86.62 172 HIS A O 1
ATOM 1331 N N . GLN A 1 173 ? -6.476 -0.533 -8.361 1.00 93.50 173 GLN A N 1
ATOM 1332 C CA . GLN A 1 173 ? -5.464 -0.673 -9.383 1.00 93.50 173 GLN A CA 1
ATOM 1333 C C . GLN A 1 173 ? -5.688 0.391 -10.459 1.00 93.50 173 GLN A C 1
ATOM 1335 O O . GLN A 1 173 ? -6.669 0.319 -11.197 1.00 93.50 173 GLN A O 1
ATOM 1340 N N . ILE A 1 174 ? -4.780 1.358 -10.550 1.00 95.88 174 ILE A N 1
ATOM 1341 C CA . ILE A 1 174 ? -4.796 2.412 -11.565 1.00 95.88 174 ILE A CA 1
ATOM 1342 C C . ILE A 1 174 ? -4.124 1.873 -12.824 1.00 95.88 174 ILE A C 1
ATOM 1344 O O . ILE A 1 174 ? -2.946 1.507 -12.798 1.00 95.88 174 ILE A O 1
ATOM 1348 N N . ARG A 1 175 ? -4.858 1.846 -13.939 1.00 96.69 175 ARG A N 1
ATOM 1349 C CA . ARG A 1 175 ? -4.309 1.525 -15.263 1.00 96.69 175 ARG A CA 1
ATOM 1350 C C . ARG A 1 175 ? -3.596 2.751 -15.818 1.00 96.69 175 ARG A C 1
ATOM 1352 O O . ARG A 1 175 ? -4.240 3.750 -16.125 1.00 96.69 175 ARG A O 1
ATOM 1359 N N . LEU A 1 176 ? -2.277 2.680 -15.985 1.00 95.56 176 LEU A N 1
ATOM 1360 C CA . LEU A 1 176 ? -1.477 3.850 -16.369 1.00 95.56 176 LEU A CA 1
ATOM 1361 C C . LEU A 1 176 ? -1.859 4.422 -17.745 1.00 95.56 176 LEU A C 1
ATOM 1363 O O . LEU A 1 176 ? -1.782 5.632 -17.943 1.00 95.56 176 LEU A O 1
ATOM 1367 N N . SER A 1 177 ? -2.305 3.579 -18.682 1.00 94.12 177 SER A N 1
ATOM 1368 C CA . SER A 1 177 ? -2.741 3.997 -20.024 1.00 94.12 177 SER A CA 1
ATOM 1369 C C . SER A 1 177 ? -4.112 4.680 -20.059 1.00 94.12 177 SER A C 1
ATOM 1371 O O . SER A 1 177 ? -4.458 5.294 -21.063 1.00 94.12 177 SER A O 1
ATOM 1373 N N . GLU A 1 178 ? -4.899 4.554 -18.990 1.00 96.12 178 GLU A N 1
ATOM 1374 C CA . GLU A 1 178 ? -6.289 5.028 -18.885 1.00 96.12 178 GLU A CA 1
ATOM 1375 C C . GLU A 1 178 ? -6.467 5.979 -17.689 1.00 96.12 178 GLU A C 1
ATOM 1377 O O . GLU A 1 178 ? -7.580 6.207 -17.224 1.00 96.12 178 GLU A O 1
ATOM 1382 N N . MET A 1 179 ? -5.358 6.518 -17.179 1.00 95.56 179 MET A N 1
ATOM 1383 C CA . MET A 1 179 ? -5.318 7.284 -15.939 1.00 95.56 179 MET A CA 1
ATOM 1384 C C . MET A 1 179 ? -6.134 8.578 -16.043 1.00 95.56 179 MET A C 1
ATOM 1386 O O . MET A 1 179 ? -5.891 9.418 -16.914 1.00 95.56 179 MET A O 1
ATOM 1390 N N . THR A 1 180 ? -7.066 8.752 -15.111 1.00 95.75 180 THR A N 1
ATOM 1391 C CA . THR A 1 180 ? -7.875 9.965 -14.953 1.00 95.75 180 THR A CA 1
ATOM 1392 C C . THR A 1 180 ? -7.155 11.029 -14.112 1.00 95.75 180 THR A C 1
ATOM 1394 O O . THR A 1 180 ? -6.093 10.786 -13.532 1.00 95.75 180 THR A O 1
ATOM 1397 N N . ASP A 1 181 ? -7.725 12.235 -14.025 1.00 95.50 181 ASP A N 1
ATOM 1398 C CA . ASP A 1 181 ? -7.196 13.283 -13.140 1.00 95.50 181 ASP A CA 1
ATOM 1399 C C . ASP A 1 181 ? -7.332 12.910 -11.654 1.00 95.50 181 ASP A C 1
ATOM 1401 O O . ASP A 1 181 ? -6.435 13.214 -10.865 1.00 95.50 181 ASP A O 1
ATOM 1405 N N . ASP A 1 182 ? -8.399 12.198 -11.280 1.00 94.19 182 ASP A N 1
ATOM 1406 C CA . ASP A 1 182 ? -8.597 11.701 -9.914 1.00 94.19 182 ASP A CA 1
ATOM 1407 C C . ASP A 1 182 ? -7.531 10.651 -9.553 1.00 94.19 182 ASP A C 1
ATOM 1409 O O . ASP A 1 182 ? -6.936 10.708 -8.474 1.00 94.19 182 ASP A O 1
ATOM 1413 N N . ASP A 1 183 ? -7.195 9.755 -10.487 1.00 95.06 183 ASP A N 1
ATOM 1414 C CA . ASP A 1 183 ? -6.116 8.772 -10.315 1.00 95.06 183 ASP A CA 1
ATOM 1415 C C . ASP A 1 183 ? -4.753 9.448 -10.133 1.00 95.06 183 ASP A C 1
ATOM 1417 O O . ASP A 1 183 ? -3.941 9.046 -9.292 1.00 95.06 183 ASP A O 1
ATOM 1421 N N . ARG A 1 184 ? -4.496 10.514 -10.901 1.00 94.44 184 ARG A N 1
ATOM 1422 C CA . ARG A 1 184 ? -3.269 11.307 -10.777 1.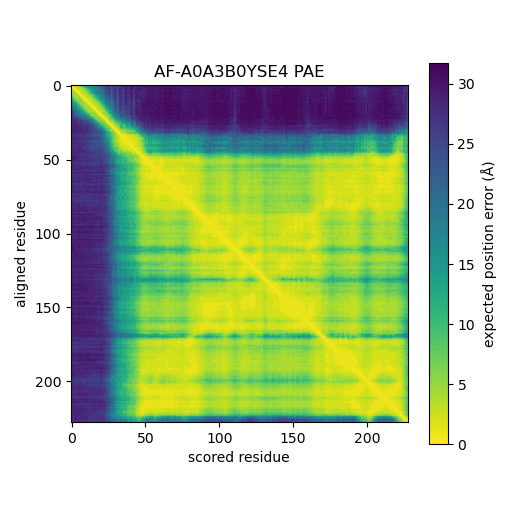00 94.44 184 ARG A CA 1
ATOM 1423 C C . ARG A 1 184 ? -3.173 11.949 -9.396 1.00 94.44 184 ARG A C 1
ATOM 1425 O O . ARG A 1 184 ? -2.131 11.827 -8.753 1.00 94.44 184 ARG A O 1
ATOM 1432 N N . GLN A 1 185 ? -4.249 12.576 -8.919 1.00 94.19 185 GLN A N 1
ATOM 1433 C CA . GLN A 1 185 ? -4.300 13.154 -7.572 1.00 94.19 185 GLN A CA 1
ATOM 1434 C C . GLN A 1 185 ? -4.073 12.090 -6.494 1.00 94.19 185 GLN A C 1
ATOM 1436 O O . GLN A 1 185 ? -3.396 12.343 -5.495 1.00 94.19 185 GLN A O 1
ATOM 1441 N N . LEU A 1 186 ? -4.589 10.878 -6.705 1.00 93.12 186 LEU A N 1
ATOM 1442 C CA . LEU A 1 186 ? -4.397 9.766 -5.786 1.00 93.12 186 LEU A CA 1
ATOM 1443 C C . LEU A 1 186 ? -2.925 9.330 -5.719 1.00 93.12 186 LEU A C 1
ATOM 1445 O O . LEU A 1 186 ? -2.367 9.194 -4.627 1.00 93.12 186 LEU A O 1
ATOM 1449 N N . LEU A 1 187 ? -2.261 9.177 -6.867 1.00 95.19 187 LEU A N 1
ATOM 1450 C CA . LEU A 1 187 ? -0.827 8.875 -6.931 1.00 95.19 187 LEU A CA 1
ATOM 1451 C C . LEU A 1 187 ? 0.035 9.999 -6.341 1.00 95.19 187 LEU A C 1
ATOM 1453 O O . LEU A 1 187 ? 1.051 9.719 -5.699 1.00 95.19 187 LEU A O 1
ATOM 1457 N N . GLU A 1 188 ? -0.356 11.261 -6.518 1.00 94.88 188 GLU A N 1
ATOM 1458 C CA . GLU A 1 188 ? 0.315 12.428 -5.934 1.00 94.88 188 GLU A CA 1
ATOM 1459 C C . GLU A 1 188 ? 0.183 12.469 -4.407 1.00 94.88 188 GLU A C 1
ATOM 1461 O O . GLU A 1 188 ? 1.179 12.723 -3.724 1.00 94.88 188 GLU A O 1
ATOM 1466 N N . LYS A 1 189 ? -0.992 12.130 -3.867 1.00 94.50 189 LYS A N 1
ATOM 1467 C CA . LYS A 1 189 ? -1.273 12.098 -2.423 1.00 94.50 189 LYS A CA 1
ATOM 1468 C C . LYS A 1 189 ? -0.405 11.096 -1.657 1.00 94.50 189 LYS A C 1
ATOM 1470 O O . LYS A 1 189 ? 0.019 11.390 -0.542 1.00 94.50 189 LYS A O 1
ATOM 1475 N N . TYR A 1 190 ? -0.169 9.913 -2.221 1.00 95.69 190 TYR A N 1
ATOM 1476 C CA . TYR A 1 190 ? 0.459 8.794 -1.511 1.00 95.69 190 TYR A CA 1
ATOM 1477 C C . TYR A 1 190 ? 1.971 8.715 -1.701 1.00 95.69 190 TYR A C 1
ATOM 1479 O O . TYR A 1 190 ? 2.482 8.900 -2.798 1.00 95.69 190 TYR A O 1
ATOM 1487 N N . ASP A 1 191 ? 2.709 8.425 -0.638 1.00 96.75 191 ASP A N 1
ATOM 1488 C CA . ASP A 1 191 ? 4.176 8.444 -0.601 1.00 96.75 191 ASP A CA 1
ATOM 1489 C C . ASP A 1 191 ? 4.830 7.128 -1.047 1.00 96.75 191 ASP A C 1
ATOM 1491 O O . ASP A 1 191 ? 6.054 7.034 -1.076 1.00 96.75 191 ASP A O 1
ATOM 1495 N N . ALA A 1 192 ? 4.051 6.125 -1.451 1.00 97.50 192 ALA A N 1
ATOM 1496 C CA . ALA A 1 192 ? 4.584 4.937 -2.098 1.00 97.50 192 ALA A CA 1
ATOM 1497 C C . ALA A 1 192 ? 3.639 4.359 -3.144 1.00 97.50 192 ALA A C 1
ATOM 1499 O O . ALA A 1 192 ? 2.427 4.527 -3.057 1.00 97.50 192 ALA A O 1
ATOM 1500 N N . TRP A 1 193 ? 4.186 3.623 -4.110 1.00 97.62 193 TRP A N 1
ATOM 1501 C CA . TRP A 1 193 ? 3.429 2.924 -5.147 1.00 97.62 193 TRP A CA 1
ATOM 1502 C C . TRP A 1 193 ? 3.857 1.458 -5.222 1.00 97.62 193 TRP A C 1
ATOM 1504 O O . TRP A 1 193 ? 5.050 1.156 -5.218 1.00 97.62 193 TRP A O 1
ATOM 1514 N N . GLY A 1 194 ? 2.893 0.543 -5.307 1.00 96.38 194 GLY A N 1
ATOM 1515 C CA . GLY A 1 194 ? 3.121 -0.883 -5.551 1.00 96.38 194 GLY A CA 1
ATOM 1516 C C . GLY A 1 194 ? 2.697 -1.278 -6.961 1.00 96.38 194 GLY A C 1
ATOM 1517 O O . GLY A 1 194 ? 1.697 -0.769 -7.466 1.00 96.38 194 GLY A O 1
ATOM 1518 N N . MET A 1 195 ? 3.440 -2.167 -7.610 1.00 96.44 195 MET A N 1
ATOM 1519 C CA . MET A 1 195 ? 3.079 -2.684 -8.933 1.00 96.44 195 MET A CA 1
ATOM 1520 C C . MET A 1 195 ? 3.720 -4.041 -9.195 1.00 96.44 195 MET A C 1
ATOM 1522 O O . MET A 1 195 ? 4.748 -4.376 -8.606 1.00 96.44 195 MET A O 1
ATOM 1526 N N . ASN A 1 196 ? 3.133 -4.771 -10.138 1.00 94.50 196 ASN A N 1
ATOM 1527 C CA . ASN A 1 196 ? 3.696 -5.999 -10.674 1.00 94.50 196 ASN A CA 1
ATOM 1528 C C . ASN A 1 196 ? 3.951 -5.831 -12.171 1.00 94.50 196 ASN A C 1
ATOM 1530 O O . ASN A 1 196 ? 3.199 -5.134 -12.857 1.00 94.50 196 ASN A O 1
ATOM 1534 N N . ARG A 1 197 ? 4.997 -6.481 -12.671 1.00 92.62 197 ARG A N 1
ATOM 1535 C CA . ARG A 1 197 ? 5.290 -6.594 -14.098 1.00 92.62 197 ARG A CA 1
ATOM 1536 C C . ARG A 1 197 ? 5.735 -8.011 -14.393 1.00 92.62 197 ARG A C 1
ATOM 1538 O O . ARG A 1 197 ? 6.635 -8.504 -13.728 1.00 92.62 197 ARG A O 1
ATOM 1545 N N . ASP A 1 198 ? 5.173 -8.598 -15.431 1.00 91.81 198 ASP A N 1
ATOM 1546 C CA . ASP A 1 198 ? 5.681 -9.837 -16.003 1.00 91.81 198 ASP A CA 1
ATOM 1547 C C . ASP A 1 198 ? 6.328 -9.559 -17.366 1.00 91.81 198 ASP A C 1
ATOM 1549 O O . ASP A 1 198 ? 5.874 -8.677 -18.104 1.00 91.81 198 ASP A O 1
ATOM 1553 N N . ASN A 1 199 ? 7.433 -10.237 -17.662 1.00 89.94 199 ASN A N 1
ATOM 1554 C CA . ASN A 1 199 ? 8.145 -10.160 -18.935 1.00 89.94 199 ASN A CA 1
ATOM 1555 C C . ASN A 1 199 ? 8.962 -11.437 -19.192 1.00 89.94 199 ASN A C 1
ATOM 1557 O O . ASN A 1 199 ? 8.991 -12.345 -18.372 1.00 89.94 199 ASN A O 1
ATOM 1561 N N . ASP A 1 200 ? 9.705 -11.485 -20.301 1.00 89.00 200 ASP A N 1
ATOM 1562 C CA . ASP A 1 200 ? 10.517 -12.659 -20.673 1.00 89.00 200 ASP A CA 1
ATOM 1563 C C . ASP A 1 200 ? 11.590 -13.051 -19.633 1.00 89.00 200 ASP A C 1
ATOM 1565 O O . ASP A 1 200 ? 12.143 -14.147 -19.697 1.00 89.00 200 ASP A O 1
ATOM 1569 N N . ALA A 1 201 ? 11.920 -12.163 -18.686 1.00 86.75 201 ALA A N 1
ATOM 1570 C CA . ALA A 1 201 ? 12.844 -12.455 -17.593 1.00 86.75 201 ALA A CA 1
ATOM 1571 C C . ALA A 1 201 ? 12.138 -12.997 -16.336 1.00 86.75 201 ALA A C 1
ATOM 1573 O O . ALA A 1 201 ? 12.825 -13.423 -15.408 1.00 86.75 201 ALA A O 1
ATOM 1574 N N . GLY A 1 202 ? 10.807 -12.968 -16.285 1.00 90.25 202 GLY A N 1
ATOM 1575 C CA . GLY A 1 202 ? 9.971 -13.464 -15.196 1.00 90.25 202 GLY A CA 1
ATOM 1576 C C . GLY A 1 202 ? 9.134 -12.377 -14.523 1.00 90.25 202 GLY A C 1
ATOM 1577 O O . GLY A 1 202 ? 8.979 -11.258 -15.016 1.00 90.25 202 GLY A O 1
ATOM 1578 N N . TYR A 1 203 ? 8.637 -12.711 -13.337 1.00 91.88 203 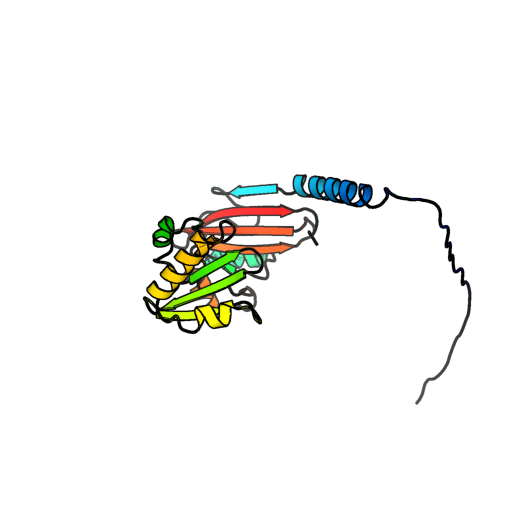TYR A N 1
ATOM 1579 C CA . TYR A 1 203 ? 7.719 -11.890 -12.566 1.00 91.88 203 TYR A CA 1
ATOM 1580 C C . TYR A 1 203 ? 8.454 -10.924 -11.633 1.00 91.88 203 TYR A C 1
ATOM 1582 O O . TYR A 1 203 ? 9.318 -11.311 -10.844 1.00 91.88 203 TYR A O 1
ATOM 1590 N N . TRP A 1 204 ? 8.064 -9.655 -11.675 1.00 94.25 204 TRP A N 1
ATOM 1591 C CA . TRP A 1 204 ? 8.634 -8.571 -10.886 1.00 94.25 204 TRP A CA 1
ATOM 1592 C C . TRP A 1 204 ? 7.566 -7.924 -10.015 1.00 94.25 204 TRP A C 1
ATOM 1594 O O . TRP A 1 204 ? 6.507 -7.537 -10.503 1.00 94.25 204 TRP A O 1
ATOM 1604 N N . HIS A 1 205 ? 7.886 -7.705 -8.746 1.00 95.56 205 HIS A N 1
ATOM 1605 C CA . HIS A 1 205 ? 7.107 -6.873 -7.837 1.00 95.56 205 HIS A CA 1
ATOM 1606 C C . HIS A 1 205 ? 7.941 -5.655 -7.440 1.00 95.56 205 HIS A C 1
ATOM 1608 O O . HIS A 1 205 ? 9.011 -5.808 -6.847 1.00 95.56 205 HIS A O 1
ATOM 1614 N N . PHE A 1 206 ? 7.440 -4.448 -7.694 1.00 96.81 206 PHE A N 1
ATOM 1615 C CA . PHE A 1 206 ? 8.096 -3.201 -7.301 1.00 96.81 206 PHE A CA 1
ATOM 1616 C C . PHE A 1 206 ? 7.326 -2.487 -6.190 1.00 96.81 206 PHE A C 1
ATOM 1618 O O . PHE A 1 206 ? 6.095 -2.438 -6.182 1.00 96.81 206 PHE A O 1
ATOM 1625 N N . HIS A 1 207 ? 8.076 -1.873 -5.281 1.00 97.31 207 HIS A N 1
ATOM 1626 C CA . HIS A 1 207 ? 7.593 -0.892 -4.321 1.00 97.31 207 HIS A CA 1
ATOM 1627 C C . HIS A 1 207 ? 8.461 0.364 -4.420 1.00 97.31 207 HIS A C 1
ATOM 1629 O O . HIS A 1 207 ? 9.649 0.341 -4.088 1.00 97.31 207 HIS A O 1
ATOM 1635 N N . LEU A 1 208 ? 7.864 1.444 -4.910 1.00 98.38 208 LEU A N 1
ATOM 1636 C CA . LEU A 1 208 ? 8.504 2.742 -5.080 1.00 98.38 208 LEU A CA 1
ATOM 1637 C C . LEU A 1 208 ? 8.152 3.628 -3.895 1.00 98.38 208 LEU A C 1
ATOM 1639 O O . LEU A 1 208 ? 6.976 3.732 -3.565 1.00 98.38 208 LEU A O 1
ATOM 1643 N N . GLU A 1 209 ? 9.135 4.288 -3.294 1.00 98.38 209 GLU A N 1
ATOM 1644 C CA . GLU A 1 209 ? 8.921 5.246 -2.205 1.00 98.38 209 GLU A CA 1
ATOM 1645 C C . GLU A 1 209 ? 9.296 6.655 -2.661 1.00 98.38 209 GLU A C 1
ATOM 1647 O O . GLU A 1 209 ? 10.314 6.856 -3.330 1.00 98.38 209 GLU A O 1
ATOM 1652 N N . PHE A 1 210 ? 8.490 7.633 -2.262 1.00 98.38 210 PHE A N 1
ATOM 1653 C CA . PHE A 1 210 ? 8.640 9.031 -2.630 1.00 98.38 210 PHE A CA 1
ATOM 1654 C C . PHE A 1 210 ? 8.754 9.912 -1.389 1.00 98.38 210 PHE A C 1
ATOM 1656 O O . PHE A 1 210 ? 8.035 9.720 -0.413 1.00 98.38 210 PHE A O 1
ATOM 1663 N N . ASP A 1 211 ? 9.596 10.939 -1.463 1.00 97.81 211 ASP A N 1
ATOM 1664 C CA . ASP A 1 211 ? 9.654 12.028 -0.492 1.00 97.81 211 ASP A CA 1
ATOM 1665 C C . ASP A 1 211 ? 9.464 13.353 -1.229 1.00 97.81 211 ASP A C 1
ATOM 1667 O O . ASP A 1 211 ? 10.204 13.655 -2.162 1.00 97.81 211 ASP A O 1
ATOM 1671 N N . ASN A 1 212 ? 8.471 14.151 -0.821 1.00 95.50 212 ASN A N 1
ATOM 1672 C CA . ASN A 1 212 ? 8.163 15.450 -1.438 1.00 95.50 212 ASN A CA 1
ATOM 1673 C C . ASN A 1 212 ? 8.109 15.393 -2.979 1.00 95.50 212 ASN A C 1
ATOM 1675 O O . ASN A 1 212 ? 8.797 16.159 -3.650 1.00 95.50 212 ASN A O 1
ATOM 1679 N N . ASP A 1 213 ? 7.309 14.471 -3.528 1.00 96.94 213 ASP A N 1
ATOM 1680 C CA . ASP A 1 213 ? 7.144 14.241 -4.978 1.00 96.94 213 ASP A CA 1
ATOM 1681 C C . ASP A 1 213 ? 8.355 13.603 -5.698 1.00 96.94 213 ASP A C 1
ATOM 1683 O O . ASP A 1 213 ? 8.306 13.359 -6.902 1.00 96.94 213 ASP A O 1
ATOM 1687 N N . VAL A 1 214 ? 9.432 13.266 -4.987 1.00 98.31 214 VAL A N 1
ATOM 1688 C CA . VAL A 1 214 ? 10.664 12.718 -5.574 1.00 98.31 214 VAL A CA 1
ATOM 1689 C C . VAL A 1 214 ? 10.827 11.242 -5.234 1.00 98.31 214 VAL A C 1
ATOM 1691 O O . VAL A 1 214 ? 10.729 10.873 -4.072 1.00 98.31 214 VAL A O 1
ATOM 1694 N N . LEU A 1 215 ? 11.117 10.396 -6.227 1.00 98.56 215 LEU A N 1
ATOM 1695 C CA . LEU A 1 215 ? 11.431 8.976 -6.039 1.00 98.56 215 LEU A CA 1
ATOM 1696 C C . LEU A 1 215 ? 12.742 8.832 -5.257 1.00 98.56 215 LEU A C 1
ATOM 1698 O O . LEU A 1 215 ? 13.800 9.217 -5.758 1.00 98.56 215 LEU A O 1
ATOM 1702 N N . THR A 1 216 ? 12.688 8.265 -4.053 1.00 98.62 216 THR A N 1
ATOM 1703 C CA . THR A 1 216 ? 13.855 8.109 -3.168 1.00 98.62 216 THR A CA 1
ATOM 1704 C C . THR A 1 216 ? 14.277 6.663 -2.962 1.00 98.62 216 THR A C 1
ATOM 1706 O O . THR A 1 216 ? 15.434 6.415 -2.615 1.00 98.62 216 THR A O 1
ATOM 1709 N N . LYS A 1 217 ? 13.389 5.695 -3.215 1.00 98.44 217 LYS A N 1
ATOM 1710 C CA . LYS A 1 217 ? 13.727 4.273 -3.109 1.00 98.44 217 LYS A CA 1
ATOM 1711 C C . LYS A 1 217 ? 12.952 3.416 -4.100 1.00 98.44 217 LYS A C 1
ATOM 1713 O O . LYS A 1 217 ? 11.764 3.633 -4.322 1.00 98.44 217 LYS A O 1
ATOM 1718 N N . ILE A 1 218 ? 13.624 2.407 -4.642 1.00 98.12 218 ILE A N 1
ATOM 1719 C CA . ILE A 1 218 ? 13.018 1.324 -5.421 1.00 98.12 218 ILE A CA 1
ATOM 1720 C C . ILE A 1 218 ? 13.335 0.021 -4.690 1.00 98.12 218 ILE A C 1
ATOM 1722 O O . ILE A 1 218 ? 14.501 -0.366 -4.613 1.00 98.12 218 ILE A O 1
ATOM 1726 N N . ASN A 1 219 ? 12.321 -0.659 -4.166 1.00 97.44 219 ASN A N 1
ATOM 1727 C CA . ASN A 1 219 ? 12.445 -2.050 -3.738 1.00 97.44 219 ASN A CA 1
ATOM 1728 C C . ASN A 1 219 ? 11.867 -2.935 -4.838 1.00 97.44 219 ASN A C 1
ATOM 1730 O O . ASN A 1 219 ? 10.763 -2.673 -5.318 1.00 97.44 219 ASN A O 1
ATOM 1734 N N . MET A 1 220 ? 12.593 -3.969 -5.239 1.00 95.50 220 MET A N 1
ATOM 1735 C CA . MET A 1 220 ? 12.148 -4.909 -6.261 1.00 95.50 220 MET A CA 1
ATOM 1736 C C . MET A 1 220 ? 12.377 -6.338 -5.806 1.00 95.50 220 MET A C 1
ATOM 1738 O O . MET A 1 220 ? 13.429 -6.662 -5.261 1.00 95.50 220 MET A O 1
ATOM 1742 N N . LYS A 1 221 ? 11.392 -7.186 -6.078 1.00 94.81 221 LYS A N 1
ATOM 1743 C CA . LYS A 1 221 ? 11.502 -8.634 -5.965 1.00 94.81 221 LYS A CA 1
ATOM 1744 C C . LYS A 1 221 ? 11.310 -9.235 -7.340 1.00 94.81 221 LYS A C 1
ATOM 1746 O O . LYS A 1 221 ? 10.379 -8.846 -8.042 1.00 94.81 221 LYS A O 1
ATOM 1751 N N . HIS A 1 222 ? 12.173 -10.163 -7.712 1.00 92.81 222 HIS A N 1
ATOM 1752 C CA . HIS A 1 222 ? 12.130 -10.846 -8.997 1.00 92.81 222 HIS A CA 1
ATOM 1753 C C . HIS A 1 222 ? 12.061 -12.348 -8.781 1.00 92.81 222 HIS A C 1
ATOM 1755 O O . HIS A 1 222 ? 12.859 -12.887 -8.021 1.00 92.81 222 HIS A O 1
ATOM 1761 N N . SER A 1 223 ? 11.119 -12.997 -9.457 1.00 89.44 223 SER A N 1
ATOM 1762 C CA . SER A 1 223 ? 11.012 -14.445 -9.578 1.00 89.44 223 SER A CA 1
ATOM 1763 C C . SER A 1 223 ? 11.168 -14.814 -11.055 1.00 89.44 223 SER A C 1
ATOM 1765 O O . SER A 1 223 ? 10.370 -14.349 -11.868 1.00 89.44 223 SER A O 1
ATOM 1767 N N . PRO A 1 224 ? 12.147 -15.648 -11.444 1.00 82.25 224 PRO A N 1
ATOM 1768 C CA . PRO A 1 224 ? 12.323 -16.042 -12.844 1.00 82.25 224 PRO A CA 1
ATOM 1769 C C . PRO A 1 224 ? 11.236 -16.998 -13.356 1.00 82.25 224 PRO A C 1
ATOM 1771 O O . PRO A 1 224 ? 11.217 -17.318 -14.539 1.00 82.25 224 PRO A O 1
ATOM 1774 N N . VAL A 1 225 ? 10.351 -17.467 -12.475 1.00 77.12 225 VAL A N 1
ATOM 1775 C CA . VAL A 1 225 ? 9.209 -18.323 -12.805 1.00 77.12 225 VAL A CA 1
ATOM 1776 C C . VAL A 1 225 ? 7.937 -17.625 -12.334 1.00 77.12 225 VAL A C 1
ATOM 1778 O O . VAL A 1 225 ? 7.913 -17.057 -11.236 1.00 77.12 225 VAL A O 1
ATOM 1781 N N . GLU A 1 226 ? 6.896 -17.652 -13.165 1.00 58.78 226 GLU A N 1
ATOM 1782 C CA . GLU A 1 226 ? 5.550 -17.226 -12.784 1.00 58.78 226 GLU A CA 1
ATOM 1783 C C . GLU A 1 226 ? 5.075 -18.159 -11.658 1.00 58.78 226 GLU A C 1
ATOM 1785 O O . GLU A 1 226 ? 4.913 -19.364 -11.862 1.00 58.78 226 GLU A O 1
ATOM 1790 N N . LEU A 1 227 ? 4.975 -17.639 -10.431 1.00 51.94 227 LEU A N 1
ATOM 1791 C CA . LEU A 1 227 ? 4.478 -18.435 -9.311 1.00 51.94 227 LEU A CA 1
ATOM 1792 C C . LEU A 1 227 ? 2.966 -18.650 -9.521 1.00 51.94 227 LEU A C 1
ATOM 1794 O O . LEU A 1 227 ? 2.277 -17.659 -9.774 1.00 51.94 227 LEU A O 1
ATOM 1798 N N . PRO A 1 228 ? 2.470 -19.902 -9.460 1.00 47.91 228 PRO A N 1
ATOM 1799 C CA . PRO A 1 228 ? 1.064 -20.234 -9.701 1.00 47.91 228 PRO A CA 1
ATOM 1800 C C . PRO A 1 228 ? 0.091 -19.582 -8.708 1.00 47.91 228 PRO A C 1
ATOM 1802 O O . PRO A 1 228 ? 0.499 -19.280 -7.561 1.00 47.91 228 PRO A O 1
#

Sequence (228 aa):
MMNRYMNYMLAGLVLSLAIIGACRGENQSNEMDTEMREELLGLERLITDKTITEGGFEALKIGQKKSVTVSALLDMGVIVVSPNVKNVITVTNPSDLEKVRGSESITLDGPRVALRIKFAGDAVEYINAPPHTDWEEKVKPIKTKEGVFKLLGDVLRSDPKMYVRNLATDTHQIRLSEMTDDDRQLLEKYDAWGMNRDNDAGYWHFHLEFDNDVLTKINMKHSPVELP

Secondary structure (DSSP, 8-state):
-------------------------TTHHHHHHHHHHHHHHHHHTT-EEEEESSSEETTEETT-BHHHHHHHHHHTT--EEEEE-SS--EE-SGGGGGGGTT-SEEEEEETTEEEEEEEETTEEEEEE--TTSTHHHHHTT--BHHHHHHHHHHHHHH-TT-EEEEE-S----EEGGG--HHHHHHHHH-SEEEEEEEETTEEEEEEEEEETTEEEEEEEEEESS---